Protein AF-A0A1T4VT23-F1 (afdb_monomer_lite)

Organism: NCBI:txid1121868

Secondary structure (DSSP, 8-state):
--------------EEEEEEEEEEEEETHHHH-GGGGG---TTHHHHHHHHHHHHHHHHHHTTS--EEEEEEEE-EEE-TTS--EEETTTTEEEEEEEETTTTEEEEEEE-HHHHT-TT-SS-EEEE-SSEEEEE-SSS--EEEEHHHHHHHTT------EEEEEEEES--TTS--HHHHHHHHHHHHHHHBTBSEEEEEEEEEEEEEEE-S-S-S--------PPPPPP-

Structure (mmCIF, N/CA/C/O backbone):
data_AF-A0A1T4VT23-F1
#
_entry.id   AF-A0A1T4VT23-F1
#
loop_
_atom_site.group_PDB
_atom_site.id
_atom_site.type_symbol
_atom_site.label_atom_id
_atom_site.label_alt_id
_atom_site.label_comp_id
_atom_site.label_asym_id
_atom_site.label_entity_id
_atom_site.label_seq_id
_atom_site.pdbx_PDB_ins_code
_atom_site.Cartn_x
_atom_site.Cartn_y
_atom_site.Cartn_z
_atom_site.occupancy
_atom_site.B_iso_or_equiv
_atom_site.auth_seq_id
_atom_site.auth_comp_id
_atom_site.auth_asym_id
_atom_site.auth_atom_id
_atom_site.pdbx_PDB_model_num
ATOM 1 N N . MET A 1 1 ? 41.758 -9.758 -53.092 1.00 40.94 1 MET A N 1
ATOM 2 C CA . MET A 1 1 ? 40.838 -9.945 -51.954 1.00 40.94 1 MET A CA 1
ATOM 3 C C . MET A 1 1 ? 41.676 -10.417 -50.783 1.00 40.94 1 MET A C 1
ATOM 5 O O . MET A 1 1 ? 42.098 -11.565 -50.780 1.00 40.94 1 MET A O 1
ATOM 9 N N . GLU A 1 2 ? 42.022 -9.510 -49.873 1.00 40.81 2 GLU A N 1
ATOM 10 C CA . GLU A 1 2 ? 42.709 -9.858 -48.626 1.00 40.81 2 GLU A CA 1
ATOM 11 C C . GLU A 1 2 ? 41.702 -10.505 -47.675 1.00 40.81 2 GLU A C 1
ATOM 13 O O . GLU A 1 2 ? 40.639 -9.945 -47.410 1.00 40.81 2 GLU A O 1
ATOM 18 N N . ALA A 1 3 ? 42.015 -11.709 -47.202 1.00 44.53 3 ALA A N 1
ATOM 19 C CA . ALA A 1 3 ? 41.217 -12.387 -46.195 1.00 44.53 3 ALA A CA 1
ATOM 20 C C . ALA A 1 3 ? 41.388 -11.664 -44.851 1.00 44.53 3 ALA A C 1
ATOM 22 O O . ALA A 1 3 ? 42.502 -11.566 -44.332 1.00 44.53 3 ALA A O 1
ATOM 23 N N . LEU A 1 4 ? 40.282 -11.167 -44.290 1.00 45.03 4 LEU A N 1
ATOM 24 C CA . LEU A 1 4 ? 40.239 -10.641 -42.929 1.00 45.03 4 LEU A CA 1
ATOM 25 C C . LEU A 1 4 ? 40.662 -11.754 -41.963 1.00 45.03 4 LEU A C 1
ATOM 27 O O . LEU A 1 4 ? 39.994 -12.782 -41.847 1.00 45.03 4 LEU A O 1
ATOM 31 N N . LYS A 1 5 ? 41.799 -11.560 -41.290 1.00 47.62 5 LYS A N 1
ATOM 32 C CA . LYS A 1 5 ? 42.240 -12.450 -40.214 1.00 47.62 5 LYS A CA 1
ATOM 33 C C . LYS A 1 5 ? 41.282 -12.307 -39.024 1.00 47.62 5 LYS A C 1
ATOM 35 O O . LYS A 1 5 ? 40.905 -11.179 -38.704 1.00 47.62 5 LYS A O 1
ATOM 40 N N . PRO A 1 6 ? 40.907 -13.408 -38.350 1.00 48.91 6 PRO A N 1
ATOM 41 C CA . PRO A 1 6 ? 40.095 -13.327 -37.148 1.00 48.91 6 PRO A CA 1
ATOM 42 C C . PRO A 1 6 ? 40.861 -12.544 -36.081 1.00 48.91 6 PRO A C 1
ATOM 44 O O . PRO A 1 6 ? 42.007 -12.862 -35.753 1.00 48.91 6 PRO A O 1
ATOM 47 N N . VAL A 1 7 ? 40.229 -11.494 -35.562 1.00 51.88 7 VAL A N 1
ATOM 48 C CA . VAL A 1 7 ? 40.705 -10.789 -34.375 1.00 51.88 7 VAL A CA 1
ATOM 49 C C . VAL A 1 7 ? 40.554 -11.768 -33.216 1.00 51.88 7 VAL A C 1
ATOM 51 O O . VAL A 1 7 ? 39.458 -11.957 -32.696 1.00 51.88 7 VAL A O 1
ATOM 54 N N . ASN A 1 8 ? 41.652 -12.415 -32.823 1.00 51.50 8 ASN A N 1
ATOM 55 C CA . ASN A 1 8 ? 41.748 -13.116 -31.545 1.00 51.50 8 ASN A CA 1
ATOM 56 C C . ASN A 1 8 ? 41.7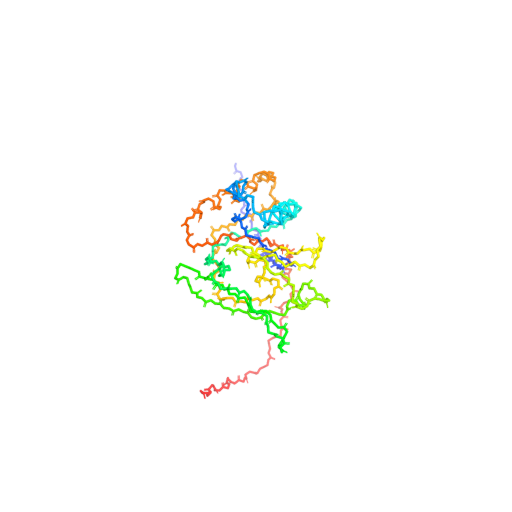92 -12.063 -30.430 1.00 51.50 8 ASN A C 1
ATOM 58 O O . ASN A 1 8 ? 42.833 -11.803 -29.832 1.00 51.50 8 ASN A O 1
ATOM 62 N N . GLY A 1 9 ? 40.662 -11.397 -30.209 1.00 52.12 9 GLY A N 1
ATOM 63 C CA . GLY A 1 9 ? 40.450 -10.554 -29.050 1.00 52.12 9 GLY A CA 1
ATOM 64 C C . GLY A 1 9 ? 40.129 -11.459 -27.874 1.00 52.12 9 GLY A C 1
ATOM 65 O O . GLY A 1 9 ? 39.074 -12.092 -27.853 1.00 52.12 9 GLY A O 1
ATOM 66 N N . HIS A 1 10 ? 41.027 -11.527 -26.895 1.00 50.56 10 HIS A N 1
ATOM 67 C CA . HIS A 1 10 ? 40.628 -11.912 -25.549 1.00 50.56 10 HIS A CA 1
ATOM 68 C C . HIS A 1 10 ? 39.540 -10.924 -25.114 1.00 50.56 10 HIS A C 1
ATOM 70 O O . HIS A 1 10 ? 39.832 -9.774 -24.801 1.00 50.56 10 HIS A O 1
ATOM 76 N N . VAL A 1 11 ? 38.273 -11.340 -25.154 1.00 58.25 11 VAL A N 1
ATOM 77 C CA . VAL A 1 11 ? 37.205 -10.600 -24.482 1.00 58.25 11 VAL A CA 1
ATOM 78 C C . VAL A 1 11 ? 37.439 -10.831 -22.997 1.00 58.25 11 VAL A C 1
ATOM 80 O O . VAL A 1 11 ? 37.109 -11.897 -22.472 1.00 58.25 11 VAL A O 1
ATOM 83 N N . GLU A 1 12 ? 38.089 -9.876 -22.333 1.00 60.19 12 GLU A N 1
ATOM 84 C CA . GLU A 1 12 ? 38.147 -9.859 -20.876 1.00 60.19 12 GLU A CA 1
ATOM 85 C C . GLU A 1 12 ? 36.712 -9.905 -20.353 1.00 60.19 12 GLU A C 1
ATOM 87 O O . GLU A 1 12 ? 35.896 -9.018 -20.623 1.00 60.19 12 GLU A O 1
ATOM 92 N N . LYS A 1 13 ? 36.382 -10.987 -19.642 1.00 68.00 13 LYS A N 1
ATOM 93 C CA . LYS A 1 13 ? 35.080 -11.140 -18.999 1.00 68.00 13 LYS A CA 1
ATOM 94 C C . LYS A 1 13 ? 34.978 -10.094 -17.899 1.00 68.00 13 LYS A C 1
ATOM 96 O O . LYS A 1 13 ? 35.478 -10.283 -16.794 1.00 68.00 13 LYS A O 1
ATOM 101 N N . THR A 1 14 ? 34.340 -8.982 -18.231 1.00 76.50 14 THR A N 1
ATOM 102 C CA . THR A 1 14 ? 33.993 -7.959 -17.257 1.00 76.50 14 THR A CA 1
ATOM 103 C C . THR A 1 14 ? 32.809 -8.460 -16.442 1.00 76.50 14 THR A C 1
ATOM 105 O O . THR A 1 14 ? 31.757 -8.761 -17.006 1.00 76.50 14 THR A O 1
ATOM 108 N N . HIS A 1 15 ? 32.991 -8.565 -15.129 1.00 83.81 15 HIS A N 1
ATOM 109 C CA . HIS A 1 15 ? 31.915 -8.900 -14.208 1.00 83.81 15 HIS A CA 1
ATOM 110 C C . HIS A 1 15 ? 31.309 -7.592 -13.708 1.00 83.81 15 HIS A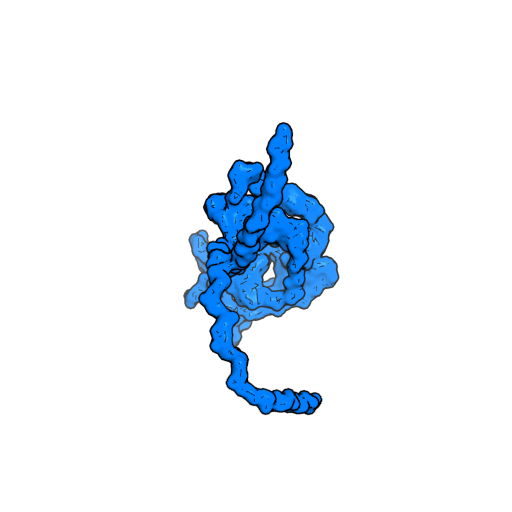 C 1
ATOM 112 O O . HIS A 1 15 ? 32.022 -6.699 -13.254 1.00 83.81 15 HIS A O 1
ATOM 118 N N . TRP A 1 16 ? 29.998 -7.461 -13.851 1.00 86.62 16 TRP A N 1
ATOM 119 C CA . TRP A 1 16 ? 29.248 -6.317 -13.353 1.00 86.62 16 TRP A CA 1
ATOM 120 C C . TRP A 1 16 ? 28.460 -6.762 -12.132 1.00 86.62 16 TRP A C 1
ATOM 122 O O . TRP A 1 16 ? 27.827 -7.819 -12.155 1.00 86.62 16 TRP A O 1
ATOM 132 N N . HIS A 1 17 ? 28.515 -5.958 -11.081 1.00 89.94 17 HIS A N 1
ATOM 133 C CA . HIS A 1 17 ? 27.741 -6.152 -9.870 1.00 89.94 17 HIS A CA 1
ATOM 134 C C . HIS A 1 17 ? 26.689 -5.053 -9.766 1.00 89.94 17 HIS A C 1
ATOM 136 O O . HIS A 1 17 ? 26.959 -3.905 -10.118 1.00 89.94 17 HIS A O 1
ATOM 142 N N . ALA A 1 18 ? 25.487 -5.416 -9.330 1.00 90.06 18 ALA A N 1
ATOM 143 C CA . ALA A 1 18 ? 24.382 -4.491 -9.147 1.00 90.06 18 ALA A CA 1
ATOM 144 C C . ALA A 1 18 ? 23.831 -4.663 -7.733 1.00 90.06 18 ALA A C 1
ATOM 146 O O . ALA A 1 18 ? 23.280 -5.716 -7.408 1.00 90.06 18 ALA A O 1
ATOM 147 N N . ASP A 1 19 ? 23.977 -3.621 -6.925 1.00 92.88 19 ASP A N 1
ATOM 148 C CA . ASP A 1 19 ? 23.490 -3.560 -5.554 1.00 92.88 19 ASP A CA 1
ATOM 149 C C . ASP A 1 19 ? 22.161 -2.810 -5.511 1.00 92.88 19 ASP A C 1
ATOM 151 O O . ASP A 1 19 ? 22.048 -1.710 -6.052 1.00 92.88 19 ASP A O 1
ATOM 155 N N . LEU A 1 20 ? 21.147 -3.396 -4.869 1.00 93.12 20 LEU A N 1
ATOM 156 C CA . LEU A 1 20 ? 19.880 -2.714 -4.606 1.00 93.12 20 LEU A CA 1
ATOM 157 C C . LEU A 1 20 ? 20.102 -1.688 -3.490 1.00 93.12 20 LEU A C 1
ATOM 159 O O . LEU A 1 20 ? 20.282 -2.066 -2.333 1.00 93.12 20 LEU A O 1
ATOM 163 N N . ILE A 1 21 ? 20.074 -0.403 -3.835 1.00 93.69 21 ILE A N 1
ATOM 164 C CA . ILE A 1 21 ? 20.319 0.696 -2.887 1.00 93.69 21 ILE A CA 1
ATOM 165 C C . ILE A 1 21 ? 19.031 1.365 -2.405 1.00 93.69 21 ILE A C 1
ATOM 167 O O . ILE A 1 21 ? 19.021 1.998 -1.352 1.00 93.69 21 ILE A O 1
ATOM 171 N N . GLY A 1 22 ? 17.932 1.180 -3.135 1.00 90.19 22 GLY A N 1
ATOM 172 C CA . GLY A 1 22 ? 16.630 1.722 -2.777 1.00 90.19 22 GLY A CA 1
ATOM 173 C C . GLY A 1 22 ? 15.504 0.903 -3.385 1.00 90.19 22 GLY A C 1
ATOM 174 O O . GLY A 1 22 ? 15.598 0.427 -4.514 1.00 90.19 22 GLY A O 1
ATOM 175 N N . SER A 1 23 ? 14.417 0.734 -2.640 1.00 90.00 23 SER A N 1
ATOM 176 C CA . SER A 1 23 ? 13.193 0.129 -3.154 1.00 90.00 23 SER A CA 1
ATOM 177 C C . SER A 1 23 ? 11.995 0.824 -2.537 1.00 90.00 23 SER A C 1
ATOM 179 O O . SER A 1 23 ? 11.966 1.096 -1.338 1.00 90.00 23 SER A O 1
ATOM 181 N N . GLY A 1 24 ? 11.002 1.117 -3.365 1.00 88.44 24 GLY A N 1
ATOM 182 C CA . GLY A 1 24 ? 9.689 1.528 -2.898 1.00 88.44 24 GLY A CA 1
ATOM 183 C C . GLY A 1 24 ? 8.603 0.780 -3.644 1.00 88.44 24 GLY A C 1
ATOM 184 O O . GLY A 1 24 ? 8.855 0.134 -4.660 1.00 88.44 24 GLY A O 1
ATOM 185 N N . MET A 1 25 ? 7.389 0.868 -3.129 1.00 90.62 25 MET A N 1
ATOM 186 C CA . MET A 1 25 ? 6.260 0.086 -3.601 1.00 90.62 25 MET A CA 1
ATOM 187 C C . MET A 1 25 ? 5.049 0.997 -3.733 1.00 90.62 25 MET A C 1
ATOM 189 O O . MET A 1 25 ? 4.807 1.813 -2.850 1.00 90.62 25 MET A O 1
ATOM 193 N N . PHE A 1 26 ? 4.257 0.824 -4.787 1.00 88.88 26 PHE A N 1
ATOM 194 C CA . PHE A 1 26 ? 2.928 1.421 -4.841 1.00 88.88 26 PHE A CA 1
ATOM 195 C C . PHE A 1 26 ? 1.890 0.449 -5.385 1.00 88.88 26 PHE A C 1
ATOM 197 O O . PHE A 1 26 ? 2.190 -0.484 -6.137 1.00 88.88 26 PHE A O 1
ATOM 204 N N . TRP A 1 27 ? 0.640 0.684 -4.998 1.00 91.38 27 TRP A N 1
ATOM 205 C CA . TRP A 1 27 ? -0.489 -0.110 -5.452 1.00 91.38 27 TRP A CA 1
ATOM 206 C C . TRP A 1 27 ? -1.060 0.456 -6.754 1.00 91.38 27 TRP A C 1
ATOM 208 O O . TRP A 1 27 ? -1.722 1.495 -6.768 1.00 91.38 27 TRP A O 1
ATOM 218 N N . CYS A 1 28 ? -0.801 -0.246 -7.857 1.00 86.50 28 CYS A N 1
ATOM 219 C CA . CYS A 1 28 ? -1.101 0.210 -9.211 1.00 86.50 28 CYS A CA 1
ATOM 220 C C . CYS A 1 28 ? -2.606 0.391 -9.459 1.00 86.50 28 CYS A C 1
ATOM 222 O O . CYS A 1 28 ? -3.010 1.343 -10.128 1.00 86.50 28 CYS A O 1
ATOM 224 N N . ASP A 1 29 ? -3.454 -0.426 -8.821 1.00 82.69 29 ASP A N 1
ATOM 225 C CA . ASP A 1 29 ? -4.917 -0.305 -8.908 1.00 82.69 29 ASP A CA 1
ATOM 226 C C . ASP A 1 29 ? -5.435 1.074 -8.464 1.00 82.69 29 ASP A C 1
ATOM 228 O O . ASP A 1 29 ? -6.532 1.488 -8.847 1.00 82.69 29 ASP A O 1
ATOM 232 N N . LEU A 1 30 ? -4.661 1.810 -7.657 1.00 84.31 30 LEU A N 1
ATOM 233 C CA . LEU A 1 30 ? -5.014 3.159 -7.221 1.00 84.31 30 LEU A CA 1
ATOM 234 C C . LEU A 1 30 ? -4.792 4.218 -8.308 1.00 84.31 30 LEU A C 1
ATOM 236 O O . LEU A 1 30 ? -5.275 5.341 -8.160 1.00 84.31 30 LEU A O 1
ATOM 240 N N . LEU A 1 31 ? -4.114 3.905 -9.412 1.00 74.06 31 LEU A N 1
ATOM 241 C CA . LEU A 1 31 ? -3.926 4.840 -10.524 1.00 74.06 31 LEU A CA 1
ATOM 242 C C . LEU A 1 31 ? -5.127 4.864 -11.482 1.00 74.06 31 LEU A C 1
ATOM 244 O O . LEU A 1 31 ? -5.455 5.931 -11.998 1.00 74.06 31 LEU A O 1
ATOM 248 N N . VAL A 1 32 ? -5.826 3.735 -11.639 1.00 64.19 32 VAL A N 1
ATOM 249 C CA . VAL A 1 32 ? -6.815 3.496 -12.717 1.00 64.19 32 VAL A CA 1
ATOM 250 C C . VAL A 1 32 ? -8.267 3.756 -12.307 1.00 64.19 32 VAL A C 1
ATOM 252 O O . VAL A 1 32 ? -9.161 3.824 -13.143 1.00 64.19 32 VAL A O 1
ATOM 255 N N . ASP A 1 33 ? -8.552 3.910 -11.014 1.00 58.03 33 ASP A N 1
ATOM 256 C CA . ASP A 1 33 ? -9.945 3.915 -10.557 1.00 58.03 33 ASP A CA 1
ATOM 257 C C . ASP A 1 33 ? -10.676 5.245 -10.867 1.00 58.03 33 ASP A C 1
ATOM 259 O O . ASP A 1 33 ? -10.616 6.185 -10.066 1.00 58.03 33 ASP A O 1
ATOM 263 N N . GLU A 1 34 ? -11.358 5.317 -12.020 1.00 47.59 34 GLU A N 1
ATOM 264 C CA . GLU A 1 34 ? -12.285 6.396 -12.430 1.00 47.59 34 GLU A CA 1
ATOM 265 C C . GLU A 1 34 ? -13.599 6.397 -11.620 1.00 47.59 34 GLU A C 1
ATOM 267 O O . GLU A 1 34 ? -14.262 7.432 -11.483 1.00 47.59 34 GLU A O 1
ATOM 272 N N . ARG A 1 35 ? -13.965 5.245 -11.034 1.00 44.84 35 ARG A N 1
ATOM 273 C CA . ARG A 1 35 ? -15.264 5.009 -10.369 1.00 44.84 35 ARG A CA 1
ATOM 274 C C . ARG A 1 35 ? -15.478 5.841 -9.103 1.00 44.84 35 ARG A C 1
ATOM 276 O O . ARG A 1 35 ? -16.613 6.038 -8.688 1.00 44.84 35 ARG A O 1
ATOM 283 N N . PHE A 1 36 ? -14.409 6.372 -8.513 1.00 48.00 36 PHE A N 1
ATOM 284 C CA . PHE A 1 36 ? -14.478 7.162 -7.280 1.00 48.00 36 PHE A CA 1
ATOM 285 C C . PHE A 1 36 ? -14.894 8.621 -7.484 1.00 48.00 36 PHE A C 1
ATOM 287 O O . PHE A 1 36 ? -15.275 9.272 -6.514 1.00 48.00 36 PHE A O 1
ATOM 294 N N . SER A 1 37 ? -14.885 9.136 -8.720 1.00 46.91 37 SER A N 1
ATOM 295 C CA . SER A 1 37 ? -15.399 10.487 -9.002 1.00 46.91 37 SER A CA 1
ATOM 296 C C . SER A 1 37 ? -16.893 10.642 -8.666 1.00 46.91 37 SER A C 1
ATOM 298 O O . SER A 1 37 ? -17.362 11.760 -8.464 1.00 46.91 37 SER A O 1
ATOM 300 N N . ALA A 1 38 ? -17.627 9.528 -8.550 1.00 42.69 38 ALA A N 1
ATOM 301 C CA . ALA A 1 38 ? -19.064 9.501 -8.298 1.00 42.69 38 ALA A CA 1
ATOM 302 C C . ALA A 1 38 ? -19.466 9.261 -6.824 1.00 42.69 38 ALA A C 1
ATOM 304 O O . ALA A 1 38 ? -20.630 9.466 -6.483 1.00 42.69 38 ALA A O 1
ATOM 305 N N . GLU A 1 39 ? -18.547 8.862 -5.935 1.00 47.09 39 GLU A N 1
ATOM 306 C CA . GLU A 1 39 ? -18.866 8.471 -4.548 1.00 47.09 39 GLU A CA 1
ATOM 307 C C . GLU A 1 39 ? -18.265 9.453 -3.524 1.00 47.09 39 GLU A C 1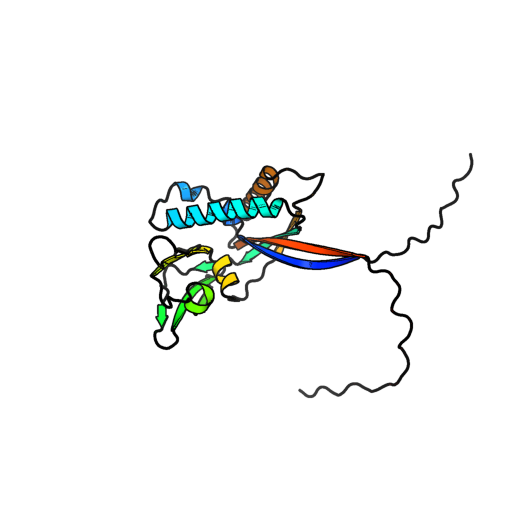
ATOM 309 O O . GLU A 1 39 ? -17.263 9.199 -2.856 1.00 47.09 39 GLU A O 1
ATOM 314 N N . LEU A 1 40 ? -18.904 10.618 -3.397 1.00 45.53 40 LEU A N 1
ATOM 315 C CA . LEU A 1 40 ? -18.563 11.652 -2.414 1.00 45.53 40 LEU A CA 1
ATOM 316 C C . LEU A 1 40 ? -19.124 11.299 -1.020 1.00 45.53 40 LEU A C 1
ATOM 318 O O . LEU A 1 40 ? -20.236 11.684 -0.659 1.00 45.53 40 LEU A O 1
ATOM 322 N N . GLY A 1 41 ? -18.345 10.554 -0.230 1.00 59.53 41 GLY A N 1
ATOM 323 C CA . GLY A 1 41 ? -18.517 10.380 1.223 1.00 59.53 41 GLY A CA 1
ATOM 324 C C . GLY A 1 41 ? -17.431 11.105 2.038 1.00 59.53 41 GLY A C 1
ATOM 325 O O . GLY A 1 41 ? -16.522 11.692 1.480 1.00 59.53 41 GLY A O 1
ATOM 326 N N . ILE A 1 42 ? -17.454 11.039 3.376 1.00 58.69 42 ILE A N 1
ATOM 327 C CA . ILE A 1 42 ? -16.478 11.753 4.245 1.00 58.69 42 ILE A CA 1
ATOM 328 C C . ILE A 1 42 ? -15.013 11.318 4.004 1.00 58.69 42 ILE A C 1
ATOM 330 O O . ILE A 1 42 ? -14.100 12.125 4.146 1.00 58.69 42 ILE A O 1
ATOM 334 N N . LEU A 1 43 ? -14.775 10.058 3.621 1.00 62.41 43 LEU A N 1
ATOM 335 C CA . LEU A 1 43 ? -13.440 9.564 3.246 1.00 62.41 43 LEU A CA 1
ATOM 336 C C . LEU A 1 43 ? -12.956 10.106 1.890 1.00 62.41 43 LEU A C 1
ATOM 338 O O . LEU A 1 43 ? -11.764 10.017 1.606 1.00 62.41 43 LEU A O 1
ATOM 342 N N . SER A 1 44 ? -13.847 10.655 1.054 1.00 72.00 44 SER A N 1
ATOM 343 C CA . SER A 1 44 ? -13.529 10.956 -0.344 1.00 72.00 44 SER A CA 1
ATOM 344 C C . SER A 1 44 ? -12.404 11.971 -0.463 1.00 72.00 44 SER A C 1
ATOM 346 O O . SER A 1 44 ? -11.506 11.758 -1.267 1.00 72.00 44 SER A O 1
ATOM 348 N N . GLN A 1 45 ? -12.404 13.034 0.351 1.00 80.06 45 GLN A N 1
ATOM 349 C CA . GLN A 1 45 ? -11.379 14.070 0.227 1.00 80.06 45 GLN A CA 1
ATOM 350 C C . GLN A 1 45 ? -10.000 13.539 0.619 1.00 80.06 45 GLN A C 1
ATOM 352 O O . GLN A 1 45 ? -9.047 13.717 -0.127 1.00 80.06 45 GLN A O 1
ATOM 357 N N . TYR A 1 46 ? -9.903 12.796 1.724 1.00 82.19 46 TYR A N 1
ATOM 358 C CA . TYR A 1 46 ? -8.628 12.222 2.146 1.00 82.19 46 TYR A CA 1
ATOM 359 C C . TYR A 1 46 ? -8.063 11.216 1.134 1.00 82.19 46 TYR A C 1
ATOM 361 O O . TYR A 1 46 ? -6.855 11.169 0.914 1.00 82.19 46 TYR A O 1
ATOM 369 N N . ILE A 1 47 ? -8.932 10.419 0.506 1.00 83.00 47 ILE A N 1
ATOM 370 C CA . ILE A 1 47 ? -8.538 9.486 -0.555 1.00 83.00 47 ILE A CA 1
ATOM 371 C C . ILE A 1 47 ? -8.106 10.250 -1.815 1.00 83.00 47 ILE A C 1
ATOM 373 O O . ILE A 1 47 ? -7.125 9.866 -2.453 1.00 83.00 47 ILE A O 1
ATOM 377 N N . VAL A 1 48 ? -8.814 11.324 -2.180 1.00 81.06 48 VAL A N 1
ATOM 378 C CA . VAL A 1 48 ? -8.453 12.195 -3.311 1.00 81.06 48 VAL A CA 1
ATOM 379 C C . VAL A 1 48 ? -7.069 12.801 -3.093 1.00 81.06 48 VAL A C 1
ATOM 381 O O . VAL A 1 48 ? -6.220 12.685 -3.976 1.00 81.06 48 VAL A O 1
ATOM 384 N N . ASP A 1 49 ? -6.821 13.361 -1.911 1.00 83.56 49 ASP A N 1
ATOM 385 C CA . ASP A 1 49 ? -5.543 13.980 -1.557 1.00 83.56 49 ASP A CA 1
ATOM 386 C C . ASP A 1 49 ? -4.409 12.945 -1.569 1.00 83.56 49 ASP A C 1
ATOM 388 O O . ASP A 1 49 ? -3.362 13.175 -2.172 1.00 83.56 49 ASP A O 1
ATOM 392 N N . TYR A 1 50 ? -4.637 11.761 -0.987 1.00 87.38 50 TYR A N 1
ATOM 393 C CA . TYR A 1 50 ? -3.674 10.659 -1.019 1.00 87.38 50 TYR A CA 1
ATOM 394 C C . TYR A 1 50 ? -3.308 10.263 -2.460 1.00 87.38 50 TYR A C 1
ATOM 396 O O . TYR A 1 50 ? -2.132 10.126 -2.787 1.00 87.38 50 TYR A O 1
ATOM 404 N N . ARG A 1 51 ? -4.292 10.124 -3.359 1.00 81.31 51 ARG A N 1
ATOM 405 C CA . ARG A 1 51 ? -4.030 9.754 -4.762 1.00 81.31 51 ARG A CA 1
ATOM 406 C C . ARG A 1 51 ? -3.321 10.866 -5.533 1.00 81.31 51 ARG A C 1
ATOM 408 O O . ARG A 1 51 ? -2.483 10.562 -6.378 1.00 81.31 51 ARG A O 1
ATOM 415 N N . ALA A 1 52 ? -3.651 12.129 -5.269 1.00 82.25 52 ALA A N 1
ATOM 416 C CA . ALA A 1 52 ? -2.946 13.264 -5.859 1.00 82.25 52 ALA A CA 1
ATOM 417 C C . ALA A 1 52 ? -1.471 13.269 -5.431 1.00 82.25 52 ALA A C 1
ATOM 419 O O . ALA A 1 52 ? -0.589 13.383 -6.281 1.00 82.25 52 ALA A O 1
ATOM 420 N N . ASN A 1 53 ? -1.206 13.043 -4.142 1.00 85.75 53 ASN A N 1
ATOM 421 C CA . ASN A 1 53 ? 0.151 12.924 -3.615 1.00 85.75 53 ASN A CA 1
ATOM 422 C C . ASN A 1 53 ? 0.897 11.738 -4.231 1.00 85.75 53 ASN A C 1
ATOM 424 O O . ASN A 1 53 ? 2.016 11.922 -4.694 1.00 85.75 53 ASN A O 1
ATOM 428 N N . LEU A 1 54 ? 0.255 10.570 -4.341 1.00 85.62 54 LEU A N 1
ATOM 429 C CA . LEU A 1 54 ? 0.842 9.399 -4.994 1.00 85.62 54 LEU A CA 1
ATOM 430 C C . LEU A 1 54 ? 1.221 9.693 -6.453 1.00 85.62 54 LEU A C 1
ATOM 432 O O . LEU A 1 54 ? 2.321 9.367 -6.881 1.00 85.62 54 LEU A O 1
ATOM 436 N N . LYS A 1 55 ? 0.339 10.339 -7.229 1.00 80.81 55 LYS A N 1
ATOM 437 C CA . LYS A 1 55 ? 0.639 10.723 -8.620 1.00 80.81 55 LYS A CA 1
ATOM 438 C C . LYS A 1 55 ? 1.814 11.701 -8.709 1.00 80.81 55 LYS A C 1
ATOM 440 O O . LYS A 1 55 ? 2.649 11.558 -9.601 1.00 80.81 55 LYS A O 1
ATOM 445 N N . ASN A 1 56 ? 1.888 12.667 -7.797 1.00 82.56 56 ASN A N 1
ATOM 446 C CA . ASN A 1 56 ? 2.988 13.629 -7.751 1.00 82.56 56 ASN A CA 1
ATOM 447 C C . ASN A 1 56 ? 4.313 12.950 -7.374 1.00 82.56 56 ASN A C 1
ATOM 449 O O . ASN A 1 56 ? 5.315 13.165 -8.047 1.00 82.56 56 ASN A O 1
ATOM 453 N N . GLU A 1 57 ? 4.314 12.086 -6.357 1.00 83.56 57 GLU A N 1
ATOM 454 C CA . GLU A 1 57 ? 5.492 11.308 -5.959 1.00 83.56 57 GLU A CA 1
ATOM 455 C C . GLU A 1 57 ? 5.983 10.421 -7.106 1.00 83.56 57 GLU A C 1
ATOM 457 O O . GLU A 1 57 ? 7.160 10.454 -7.455 1.00 83.56 57 GLU A O 1
ATOM 462 N N . MET A 1 58 ? 5.070 9.694 -7.754 1.00 79.25 58 MET A N 1
ATOM 463 C CA . MET A 1 58 ? 5.375 8.902 -8.944 1.00 79.25 58 MET A CA 1
ATOM 464 C C . MET A 1 58 ? 5.989 9.754 -10.052 1.00 79.25 58 MET A C 1
ATOM 466 O O . MET A 1 58 ? 6.922 9.311 -10.711 1.00 79.25 58 MET A O 1
ATOM 470 N N . THR A 1 59 ? 5.492 10.978 -10.246 1.00 75.69 59 THR A N 1
ATOM 471 C CA . THR A 1 59 ? 6.024 11.889 -11.264 1.00 75.69 59 THR A CA 1
ATOM 472 C C . THR A 1 59 ? 7.485 12.220 -11.010 1.00 75.69 59 THR A C 1
ATOM 474 O O . THR A 1 59 ? 8.289 12.105 -11.925 1.00 75.69 59 THR A O 1
ATOM 477 N N . HIS A 1 60 ? 7.838 12.541 -9.767 1.00 79.56 60 HIS A N 1
ATOM 478 C CA . HIS A 1 60 ? 9.225 12.810 -9.400 1.00 79.56 60 HIS A CA 1
ATOM 479 C C . HIS A 1 60 ? 10.108 11.566 -9.500 1.00 79.56 60 HIS A C 1
ATOM 481 O O . HIS A 1 60 ? 11.202 11.628 -10.041 1.00 79.56 60 HIS A O 1
ATOM 487 N N . ARG A 1 61 ? 9.623 10.410 -9.039 1.00 79.38 61 ARG A N 1
ATOM 488 C CA . ARG A 1 61 ? 10.416 9.173 -9.051 1.00 79.38 61 ARG A CA 1
ATOM 489 C C . ARG A 1 61 ? 10.677 8.628 -10.449 1.00 79.38 61 ARG A C 1
ATOM 491 O O . ARG A 1 61 ? 11.697 7.992 -10.677 1.00 79.38 61 ARG A O 1
ATOM 498 N N . LEU A 1 62 ? 9.768 8.849 -11.392 1.00 77.19 62 LEU A N 1
ATOM 499 C CA . LEU A 1 62 ? 9.970 8.442 -12.781 1.00 77.19 62 LEU A CA 1
ATOM 500 C C . LEU A 1 62 ? 11.047 9.280 -13.500 1.00 77.19 62 LEU A C 1
ATOM 502 O O . LEU A 1 62 ? 11.478 8.881 -14.578 1.00 77.19 62 LEU A O 1
ATOM 506 N N . GLU A 1 63 ? 11.518 10.388 -12.916 1.00 76.31 63 GLU A N 1
ATOM 507 C CA . GLU A 1 63 ? 12.692 11.121 -13.415 1.00 76.31 63 GLU A CA 1
ATOM 508 C C . GLU A 1 63 ? 14.016 10.399 -13.078 1.00 76.31 63 GLU A C 1
ATOM 510 O O . GLU A 1 63 ? 15.015 10.587 -13.777 1.00 76.31 63 GLU A O 1
ATOM 515 N N . ASP A 1 64 ? 14.021 9.532 -12.059 1.00 78.56 64 ASP A N 1
ATOM 516 C CA . ASP A 1 64 ? 15.189 8.755 -11.630 1.00 78.56 64 ASP A CA 1
ATOM 517 C C . ASP A 1 64 ? 15.404 7.501 -12.496 1.00 78.56 64 ASP A C 1
ATOM 519 O O . ASP A 1 64 ? 14.473 6.999 -13.121 1.00 78.56 64 ASP A O 1
ATOM 523 N N . ASN A 1 65 ? 16.616 6.926 -12.498 1.00 80.25 65 ASN A N 1
ATOM 524 C CA . ASN A 1 65 ? 16.924 5.667 -13.198 1.00 80.25 65 ASN A CA 1
ATOM 525 C C . ASN A 1 65 ? 16.471 4.446 -12.381 1.00 80.25 65 ASN A C 1
ATOM 527 O O . ASN A 1 65 ? 17.248 3.873 -11.618 1.00 80.25 65 ASN A O 1
ATOM 531 N N . LEU A 1 66 ? 15.218 4.027 -12.559 1.00 86.94 66 LEU A N 1
ATOM 532 C CA . LEU A 1 66 ? 14.591 2.956 -11.784 1.00 86.94 66 LEU A CA 1
ATOM 533 C C . LEU A 1 66 ? 14.276 1.733 -12.646 1.00 86.94 66 LEU A C 1
ATOM 535 O O . LEU A 1 66 ? 13.899 1.848 -13.814 1.00 86.94 66 LEU A O 1
ATOM 539 N N . LEU A 1 67 ? 14.371 0.555 -12.027 1.00 89.19 67 LEU A N 1
ATOM 540 C CA . LEU A 1 67 ? 13.823 -0.703 -12.527 1.00 89.19 67 LEU A CA 1
ATOM 541 C C . LEU A 1 67 ? 12.460 -0.962 -11.873 1.00 89.19 67 LEU A C 1
ATOM 543 O O . LEU A 1 67 ? 12.353 -1.099 -10.651 1.00 89.19 67 LEU A O 1
ATOM 547 N N . PHE A 1 68 ? 11.427 -1.093 -12.697 1.00 89.06 68 PHE A N 1
ATOM 548 C CA . PHE A 1 68 ? 10.081 -1.467 -12.279 1.00 89.06 68 PHE A CA 1
ATOM 549 C C . PHE A 1 68 ? 9.896 -2.969 -12.337 1.00 89.06 68 PHE A C 1
ATOM 551 O O . PHE A 1 68 ? 10.193 -3.589 -13.357 1.00 89.06 68 PHE A O 1
ATOM 558 N N . LEU A 1 69 ? 9.328 -3.531 -11.277 1.00 91.25 69 LEU A N 1
ATOM 559 C CA . LEU A 1 69 ? 8.812 -4.893 -11.256 1.00 91.25 69 LEU A CA 1
ATOM 560 C C . LEU A 1 69 ? 7.314 -4.832 -10.987 1.00 91.25 69 LEU A C 1
ATOM 562 O O . LEU A 1 69 ? 6.885 -4.374 -9.928 1.00 91.25 69 LEU A O 1
ATOM 566 N N . PHE A 1 70 ? 6.531 -5.290 -11.955 1.00 89.94 70 PHE A N 1
ATOM 567 C CA . PHE A 1 70 ? 5.099 -5.489 -11.799 1.00 89.94 70 PHE A CA 1
ATOM 568 C C . PHE A 1 70 ? 4.884 -6.821 -11.109 1.00 89.94 70 PHE A C 1
ATOM 570 O O . PHE A 1 70 ? 5.292 -7.863 -11.619 1.00 89.94 70 PHE A O 1
ATOM 577 N N . CYS A 1 71 ? 4.233 -6.775 -9.960 1.00 92.19 71 CYS A N 1
ATOM 578 C CA . CYS A 1 71 ? 4.034 -7.909 -9.089 1.00 92.19 71 CYS A CA 1
ATOM 579 C C . CYS A 1 71 ? 2.546 -8.145 -8.867 1.00 92.19 71 CYS A C 1
ATOM 581 O O . CYS A 1 71 ? 1.833 -7.298 -8.327 1.00 92.19 71 CYS A O 1
ATOM 583 N N . HIS A 1 72 ? 2.092 -9.326 -9.252 1.00 91.00 72 HIS A N 1
ATOM 584 C CA . HIS A 1 72 ? 0.773 -9.831 -8.926 1.00 91.00 72 HIS A CA 1
ATOM 585 C C . HIS A 1 72 ? 0.817 -10.499 -7.551 1.00 91.00 72 HIS A C 1
ATOM 587 O O . HIS A 1 72 ? 1.711 -11.299 -7.280 1.00 91.00 72 HIS A O 1
ATOM 593 N N . ARG A 1 73 ? -0.131 -10.178 -6.668 1.00 90.88 73 ARG A N 1
ATOM 594 C CA . ARG A 1 73 ? -0.213 -10.786 -5.331 1.00 90.88 73 ARG A CA 1
ATOM 595 C C . ARG A 1 73 ? -1.649 -11.023 -4.894 1.00 90.88 73 ARG A C 1
ATOM 597 O O . ARG A 1 73 ? -2.566 -10.361 -5.380 1.00 90.88 73 ARG A O 1
ATOM 604 N N . GLU A 1 74 ? -1.841 -11.914 -3.920 1.00 91.31 74 GLU A N 1
ATOM 605 C CA . GLU A 1 74 ? -3.157 -12.129 -3.308 1.00 91.31 74 GLU A CA 1
ATOM 606 C C . GLU A 1 74 ? -3.792 -10.807 -2.855 1.00 91.31 74 GLU A C 1
ATOM 608 O O . GLU A 1 74 ? -3.158 -9.982 -2.193 1.00 91.31 74 GLU A O 1
ATOM 613 N N . LYS A 1 75 ? -5.078 -10.634 -3.177 1.00 92.00 75 LYS A N 1
ATOM 614 C CA . LYS A 1 75 ? -5.836 -9.434 -2.821 1.00 92.00 75 LYS A CA 1
ATOM 615 C C . LYS A 1 75 ? -5.911 -9.256 -1.308 1.00 92.00 75 LYS A C 1
ATOM 617 O O . LYS A 1 75 ? -6.310 -10.184 -0.605 1.00 92.00 75 LYS A O 1
ATOM 622 N N . VAL A 1 76 ? -5.635 -8.054 -0.803 1.00 94.00 76 VAL A N 1
ATOM 623 C CA . VAL A 1 76 ? -5.762 -7.752 0.635 1.00 94.00 76 VAL A CA 1
ATOM 624 C C . VAL A 1 76 ? -6.633 -6.542 0.876 1.00 94.00 76 VAL A C 1
ATOM 626 O O . VAL A 1 76 ? -6.456 -5.500 0.261 1.00 94.00 76 VAL A O 1
ATOM 629 N N . ARG A 1 77 ? -7.594 -6.659 1.788 1.00 94.69 77 ARG A N 1
ATOM 630 C CA . ARG A 1 77 ? -8.498 -5.565 2.156 1.00 94.69 77 ARG A CA 1
ATOM 631 C C . ARG A 1 77 ? -8.637 -5.470 3.666 1.00 94.69 77 ARG A C 1
ATOM 633 O O . ARG A 1 77 ? -8.544 -6.487 4.354 1.00 94.69 77 ARG A O 1
ATOM 640 N N . PHE A 1 78 ? -8.922 -4.281 4.188 1.00 96.44 78 PHE A N 1
ATOM 641 C CA . PHE A 1 78 ? -9.427 -4.171 5.556 1.00 96.44 78 PHE A CA 1
ATOM 642 C C . PHE A 1 78 ? -10.803 -4.849 5.654 1.00 96.44 78 PHE A C 1
ATOM 644 O O . PHE A 1 78 ? -11.630 -4.776 4.739 1.00 96.44 78 PHE A O 1
ATOM 651 N N . ASP A 1 79 ? -11.062 -5.523 6.773 1.00 95.75 79 ASP A N 1
ATOM 652 C CA . ASP A 1 79 ? -12.355 -6.150 7.041 1.00 95.75 79 ASP A CA 1
ATOM 653 C C . ASP A 1 79 ? -13.377 -5.093 7.490 1.00 95.75 79 ASP A C 1
ATOM 655 O O . ASP A 1 79 ? -13.490 -4.777 8.674 1.00 95.75 79 ASP A O 1
ATOM 659 N N . ILE A 1 80 ? -14.160 -4.569 6.542 1.00 92.69 80 ILE A N 1
ATOM 660 C CA . ILE A 1 80 ? -15.197 -3.550 6.800 1.00 92.69 80 ILE A CA 1
ATOM 661 C C . ILE A 1 80 ? -16.314 -4.026 7.740 1.00 92.69 80 ILE A C 1
ATOM 663 O O . ILE A 1 80 ? -17.049 -3.211 8.297 1.00 92.69 80 ILE A O 1
ATOM 667 N N . TYR A 1 81 ? -16.450 -5.340 7.939 1.00 92.81 81 TYR A N 1
ATOM 668 C CA . TYR A 1 81 ? -17.449 -5.913 8.839 1.00 92.81 81 TYR A CA 1
ATOM 669 C C . TYR A 1 81 ? -16.938 -6.033 10.275 1.00 92.81 81 TYR A C 1
ATOM 671 O O . TYR A 1 81 ? -17.721 -6.326 11.183 1.00 92.81 81 TYR A O 1
ATOM 679 N N . LYS A 1 82 ? -15.640 -5.801 10.511 1.00 94.44 82 LYS A N 1
ATOM 680 C CA . LYS A 1 82 ? -15.023 -5.928 11.827 1.00 94.44 82 LYS A CA 1
ATOM 681 C C . LYS A 1 82 ? -14.193 -4.699 12.180 1.00 94.44 82 LYS A C 1
ATOM 683 O O . LYS A 1 82 ? -13.045 -4.549 11.773 1.00 94.44 82 LYS A O 1
ATOM 688 N N . ARG A 1 83 ? -14.780 -3.855 13.031 1.00 92.94 83 ARG A N 1
ATOM 689 C CA . ARG A 1 83 ? -14.171 -2.596 13.474 1.00 92.94 83 ARG A CA 1
ATOM 690 C C . ARG A 1 83 ? -12.830 -2.808 14.177 1.00 92.94 83 ARG A C 1
ATOM 692 O O . ARG A 1 83 ? -12.738 -3.710 15.015 1.00 92.94 83 ARG A O 1
ATOM 699 N N . PRO A 1 84 ? -11.834 -1.943 13.910 1.00 96.00 84 PRO A N 1
ATOM 700 C CA . PRO A 1 84 ? -10.633 -1.885 14.719 1.00 96.00 84 PRO A CA 1
ATOM 701 C C . PRO A 1 84 ? -10.970 -1.654 16.191 1.00 96.00 84 PRO A C 1
ATOM 703 O O . PRO A 1 84 ? -11.871 -0.879 16.521 1.00 96.00 84 PRO A O 1
ATOM 706 N N . SER A 1 85 ? -10.251 -2.333 17.081 1.00 95.88 85 SER A N 1
ATOM 707 C CA . SER A 1 85 ? -10.495 -2.256 18.524 1.00 95.88 85 SER A CA 1
ATOM 708 C C . SER A 1 85 ? -9.233 -1.845 19.266 1.00 95.88 85 SER A C 1
ATOM 710 O O . SER A 1 85 ? -8.209 -2.526 19.159 1.00 95.88 85 SER A O 1
ATOM 712 N N . TYR A 1 86 ? -9.317 -0.772 20.047 1.00 97.25 86 TYR A N 1
ATOM 713 C CA . TYR A 1 86 ? -8.227 -0.317 20.903 1.00 97.25 86 TYR A CA 1
ATOM 714 C C . TYR A 1 86 ? -8.232 -1.048 22.248 1.00 97.25 86 TYR A C 1
ATOM 716 O O . TYR A 1 86 ? -9.273 -1.202 22.888 1.00 97.25 86 TYR A O 1
ATOM 724 N N . ASN A 1 87 ? -7.056 -1.484 22.691 1.00 96.38 87 ASN A N 1
ATOM 725 C CA . ASN A 1 87 ? -6.856 -2.091 23.999 1.00 96.38 87 ASN A CA 1
ATOM 726 C C . ASN A 1 87 ? -6.095 -1.117 24.911 1.00 96.38 87 ASN A C 1
ATOM 728 O O . ASN A 1 87 ? -4.914 -0.856 24.697 1.00 96.38 87 ASN A O 1
ATOM 732 N N . PHE A 1 88 ? -6.756 -0.632 25.967 1.00 93.44 88 PHE A N 1
ATOM 733 C CA . PHE A 1 88 ? -6.194 0.352 26.901 1.00 93.44 88 PHE A CA 1
ATOM 734 C C . PHE A 1 88 ? -4.969 -0.142 27.688 1.00 93.44 88 PHE A C 1
ATOM 736 O O . PHE A 1 88 ? -4.102 0.666 28.011 1.00 93.44 88 PHE A O 1
ATOM 743 N N . PHE A 1 89 ? -4.867 -1.444 27.972 1.00 93.75 89 PHE A N 1
ATOM 744 C CA . PHE A 1 89 ? -3.744 -2.009 28.730 1.00 93.75 89 PHE A CA 1
ATOM 745 C C . PHE A 1 89 ? -2.485 -2.127 27.875 1.00 93.75 89 PHE A C 1
ATOM 747 O O . PHE A 1 89 ? -1.400 -1.736 28.295 1.00 93.75 89 PHE A O 1
ATOM 754 N N . THR A 1 90 ? -2.632 -2.647 26.656 1.00 94.25 90 THR A N 1
ATOM 755 C CA . THR A 1 90 ? -1.496 -2.832 25.734 1.00 94.25 90 THR A CA 1
ATOM 756 C C . THR A 1 90 ? -1.201 -1.593 24.893 1.00 94.25 90 THR A C 1
ATOM 758 O O . THR A 1 90 ? -0.147 -1.531 24.267 1.00 94.25 90 THR A O 1
ATOM 761 N N . LYS A 1 91 ? -2.119 -0.617 24.870 1.00 94.69 91 LYS A N 1
ATOM 762 C CA . LYS A 1 91 ? -2.093 0.580 24.014 1.00 94.69 91 LYS A CA 1
ATOM 763 C C . LYS A 1 91 ? -1.983 0.257 22.520 1.00 94.69 91 LYS A C 1
ATOM 765 O O . LYS A 1 91 ? -1.443 1.042 21.747 1.00 94.69 91 LYS A O 1
ATOM 770 N N . LYS A 1 92 ? -2.483 -0.914 22.114 1.00 96.62 92 LYS A N 1
ATOM 771 C CA . LYS A 1 92 ? -2.482 -1.374 20.722 1.00 96.62 92 LYS A CA 1
ATOM 772 C C . LYS A 1 92 ? -3.891 -1.359 20.148 1.00 96.62 92 LYS A C 1
ATOM 774 O O . LYS A 1 92 ? -4.851 -1.734 20.825 1.00 96.62 92 LYS A O 1
ATOM 779 N N . THR A 1 93 ? -3.989 -1.002 18.877 1.00 97.38 93 THR A N 1
ATOM 780 C CA . THR A 1 93 ? -5.201 -1.125 18.072 1.00 97.38 93 THR A CA 1
ATOM 781 C C . THR A 1 93 ? -5.114 -2.385 17.232 1.00 97.38 93 THR A C 1
ATOM 783 O O . THR A 1 93 ? -4.156 -2.585 16.487 1.00 97.38 93 THR A O 1
ATOM 786 N N . LYS A 1 94 ? -6.117 -3.250 17.349 1.00 97.75 94 LYS A N 1
ATOM 787 C CA . LYS A 1 94 ? -6.235 -4.451 16.526 1.00 97.75 94 LYS A CA 1
ATOM 788 C C . LYS A 1 94 ? -6.949 -4.117 15.222 1.00 97.75 94 LYS A C 1
ATOM 790 O O . LYS A 1 94 ? -8.097 -3.686 15.270 1.00 97.75 94 LYS A O 1
ATOM 795 N N . PHE A 1 95 ? -6.289 -4.353 14.095 1.00 97.94 95 PHE A N 1
ATOM 796 C CA . PHE A 1 95 ? -6.848 -4.259 12.748 1.00 97.94 95 PHE A CA 1
ATOM 797 C C . PHE A 1 95 ? -7.195 -5.646 12.213 1.00 97.94 95 PHE A C 1
ATOM 799 O O . PHE A 1 95 ? -6.610 -6.656 12.620 1.00 97.94 95 PHE A O 1
ATOM 806 N N . HIS A 1 96 ? -8.167 -5.689 11.309 1.00 97.75 96 HIS A N 1
ATOM 807 C CA . HIS A 1 96 ? -8.689 -6.908 10.710 1.00 97.75 96 HIS A CA 1
ATOM 808 C C . HIS A 1 96 ? -8.592 -6.818 9.194 1.00 97.75 96 HIS A C 1
ATOM 810 O O . HIS A 1 96 ? -8.913 -5.783 8.615 1.00 97.75 96 HIS A O 1
ATOM 816 N N . PHE A 1 97 ? -8.159 -7.910 8.576 1.00 97.25 97 PHE A N 1
ATOM 817 C CA . PHE A 1 97 ? -7.890 -8.000 7.151 1.00 97.25 97 PHE A CA 1
ATOM 818 C C . PHE A 1 97 ? -8.562 -9.234 6.561 1.00 97.25 97 PHE A C 1
ATOM 820 O O . PHE A 1 97 ? -8.733 -10.256 7.235 1.00 97.25 97 PHE A O 1
ATOM 827 N N . VAL A 1 98 ? -8.900 -9.134 5.284 1.00 95.88 98 VAL A N 1
ATOM 828 C CA . VAL A 1 98 ? -9.375 -10.231 4.447 1.00 95.88 98 VAL A CA 1
ATOM 829 C C . VAL A 1 98 ? -8.358 -10.424 3.330 1.00 95.88 98 VAL A C 1
ATOM 831 O O . VAL A 1 98 ? -8.051 -9.468 2.618 1.00 95.88 98 VAL A O 1
ATOM 834 N N . VAL A 1 99 ? -7.836 -11.644 3.208 1.00 94.75 99 VAL A N 1
ATOM 835 C CA . VAL A 1 99 ? -6.775 -12.002 2.259 1.00 94.75 99 VAL A CA 1
ATOM 836 C C . VAL A 1 99 ? -7.269 -13.049 1.265 1.00 94.75 99 VAL A C 1
ATOM 838 O O . VAL A 1 99 ? -7.863 -14.056 1.664 1.00 94.75 99 VAL A O 1
ATOM 841 N N . GLY A 1 100 ? -6.980 -12.806 -0.010 1.00 90.75 100 GLY A N 1
ATOM 842 C CA . GLY A 1 100 ? -7.177 -13.727 -1.118 1.00 90.75 100 GLY A CA 1
ATOM 843 C C . GLY A 1 100 ? -8.640 -14.019 -1.446 1.00 90.75 100 GLY A C 1
ATOM 844 O O . GLY A 1 100 ? -9.584 -13.523 -0.817 1.00 90.75 100 GLY A O 1
ATOM 845 N N . LYS A 1 101 ? -8.821 -14.880 -2.448 1.00 87.69 101 LYS A N 1
ATOM 846 C CA . LYS A 1 101 ? -10.131 -15.346 -2.923 1.00 87.69 101 LYS A CA 1
ATOM 847 C C . LYS A 1 101 ? -10.918 -16.105 -1.854 1.00 87.69 101 LYS A C 1
ATOM 849 O O . LYS A 1 101 ? -12.122 -15.909 -1.713 1.00 87.69 101 LYS A O 1
ATOM 854 N N . GLU A 1 102 ? -10.220 -16.899 -1.045 1.00 89.31 102 GLU A N 1
ATOM 855 C CA . GLU A 1 102 ? -10.800 -17.671 0.063 1.00 89.31 102 GLU A CA 1
ATOM 856 C C . GLU A 1 102 ? -11.211 -16.796 1.260 1.00 89.31 102 GLU A C 1
ATOM 858 O O . GLU A 1 102 ? -11.737 -17.289 2.259 1.00 89.31 102 GLU A O 1
ATOM 863 N N . ARG A 1 103 ? -10.984 -15.475 1.181 1.00 91.00 103 ARG A N 1
ATOM 864 C CA . ARG A 1 103 ? -11.343 -14.492 2.212 1.00 91.00 103 ARG A CA 1
ATOM 865 C C . ARG A 1 103 ? -10.816 -14.870 3.597 1.00 91.00 103 ARG A C 1
ATOM 867 O O . ARG A 1 103 ? -11.512 -14.720 4.610 1.00 91.00 103 ARG A O 1
ATOM 874 N N . ARG A 1 104 ? -9.569 -15.338 3.650 1.00 94.12 104 ARG A N 1
ATOM 875 C CA . ARG A 1 104 ? -8.884 -15.704 4.891 1.00 94.12 104 ARG A CA 1
ATOM 876 C C . ARG A 1 104 ? -8.862 -14.494 5.824 1.00 94.12 104 ARG A C 1
ATOM 878 O O . ARG A 1 104 ? -8.361 -13.429 5.466 1.00 94.12 104 ARG A O 1
ATOM 885 N N . LYS A 1 105 ? -9.427 -14.650 7.024 1.00 95.62 105 LYS A N 1
ATOM 886 C CA . LYS A 1 105 ? -9.494 -13.577 8.025 1.00 95.62 105 LYS A CA 1
ATOM 887 C C . LYS A 1 105 ? -8.206 -13.537 8.829 1.00 95.62 105 LYS A C 1
ATOM 889 O O . LYS A 1 105 ? -7.885 -14.496 9.527 1.00 95.62 105 LYS A O 1
ATOM 894 N N . VAL A 1 106 ? -7.510 -12.409 8.776 1.00 95.75 106 VAL A N 1
ATOM 895 C CA . VAL A 1 106 ? -6.257 -12.178 9.505 1.00 95.75 106 VAL A CA 1
ATOM 896 C C . VAL A 1 106 ? -6.401 -10.928 10.374 1.00 95.75 106 VAL A C 1
ATOM 898 O O . VAL A 1 106 ? -7.284 -10.095 10.164 1.00 95.75 106 VAL A O 1
ATOM 901 N N . SER A 1 107 ? -5.589 -10.800 11.420 1.00 96.50 107 SER A N 1
ATOM 902 C CA . SER A 1 107 ? -5.590 -9.605 12.264 1.00 96.50 107 SER A CA 1
ATOM 903 C C . SER A 1 107 ? -4.213 -9.312 12.821 1.00 96.50 107 SER A C 1
ATOM 905 O O . SER A 1 107 ? -3.509 -10.250 13.186 1.00 96.50 107 SER A O 1
ATOM 907 N N . ALA A 1 108 ? -3.899 -8.033 12.990 1.00 96.88 108 ALA A N 1
ATOM 908 C CA . ALA A 1 108 ? -2.651 -7.576 13.585 1.00 96.88 108 ALA A CA 1
ATOM 909 C C . ALA A 1 108 ? -2.919 -6.492 14.632 1.00 96.88 108 ALA A C 1
ATOM 911 O O . ALA A 1 108 ? -3.863 -5.714 14.502 1.00 96.88 108 ALA A O 1
ATOM 912 N N . SER A 1 109 ? -2.097 -6.451 15.679 1.00 97.06 109 SER A N 1
ATOM 913 C CA . SER A 1 109 ? -2.186 -5.449 16.744 1.00 97.06 109 SER A CA 1
ATOM 914 C C . SER A 1 109 ? -1.051 -4.443 16.603 1.00 97.06 109 SER A C 1
ATOM 916 O O . SER A 1 109 ? 0.108 -4.801 16.796 1.00 97.06 109 SER A O 1
ATOM 918 N N . VAL A 1 110 ? -1.393 -3.187 16.333 1.00 96.56 110 VAL A N 1
ATOM 919 C CA . VAL A 1 110 ? -0.448 -2.110 16.014 1.00 96.56 110 VAL A CA 1
ATOM 920 C C . VAL A 1 110 ? -0.429 -1.075 17.131 1.00 96.56 110 VAL A C 1
ATOM 922 O O . VAL A 1 110 ? -1.476 -0.688 17.650 1.00 96.56 110 VAL A O 1
ATOM 925 N N . ASN A 1 111 ? 0.760 -0.604 17.503 1.00 95.25 111 ASN A N 1
ATOM 926 C CA . ASN A 1 111 ? 0.900 0.555 18.379 1.00 95.25 111 ASN A CA 1
ATOM 927 C C . ASN A 1 111 ? 0.909 1.836 17.533 1.00 95.25 111 ASN A C 1
ATOM 929 O O . ASN A 1 111 ? 1.971 2.296 17.134 1.00 95.25 111 ASN A O 1
ATOM 933 N N . LEU A 1 112 ? -0.267 2.411 17.265 1.00 94.44 112 LEU A N 1
ATOM 934 C CA . LEU A 1 112 ? -0.403 3.584 16.386 1.00 94.44 112 LEU A CA 1
ATOM 935 C C . LEU A 1 112 ? 0.434 4.789 16.842 1.00 94.44 112 LEU A C 1
ATOM 937 O O . LEU A 1 112 ? 0.885 5.571 16.009 1.00 94.44 112 LEU A O 1
ATOM 941 N N . LYS A 1 113 ? 0.700 4.902 18.150 1.00 92.94 113 LYS A N 1
ATOM 942 C CA . LYS A 1 113 ? 1.549 5.958 18.707 1.00 92.94 113 LYS A CA 1
ATOM 943 C C . LYS A 1 113 ? 2.983 5.899 18.169 1.00 92.94 113 LYS A C 1
ATOM 945 O O . LYS A 1 113 ? 3.608 6.928 17.967 1.00 92.94 113 LYS A O 1
ATOM 950 N N . SER A 1 114 ? 3.505 4.687 17.983 1.00 92.31 114 SER A N 1
ATOM 951 C CA . SER A 1 114 ? 4.896 4.451 17.583 1.00 92.31 114 SER A CA 1
ATOM 952 C C . SER A 1 114 ? 5.153 4.665 16.095 1.00 92.31 114 SER A C 1
ATOM 954 O O . SER A 1 114 ? 6.304 4.857 15.734 1.00 92.31 114 SER A O 1
ATOM 956 N N . TYR A 1 115 ? 4.112 4.611 15.263 1.00 91.81 115 TYR A N 1
ATOM 957 C CA . TYR A 1 115 ? 4.246 4.705 13.807 1.00 91.81 115 TYR A CA 1
ATOM 958 C C . TYR A 1 115 ? 3.693 6.016 13.241 1.00 91.81 115 TYR A C 1
ATOM 960 O O . TYR A 1 115 ? 4.194 6.496 12.238 1.00 91.81 115 TYR A O 1
ATOM 968 N N . PHE A 1 116 ? 2.669 6.608 13.870 1.00 92.31 116 PHE A N 1
ATOM 969 C CA . PHE A 1 116 ? 1.919 7.702 13.241 1.00 92.31 116 PHE A CA 1
ATOM 970 C C . PHE A 1 116 ? 1.816 8.960 14.099 1.00 92.31 116 PHE A C 1
ATOM 972 O O . PHE A 1 116 ? 2.015 10.063 13.597 1.00 92.31 116 PHE A O 1
ATOM 979 N N . PHE A 1 117 ? 1.494 8.824 15.391 1.00 90.00 117 PHE A N 1
ATOM 980 C CA . PHE A 1 117 ? 1.247 9.978 16.260 1.00 90.00 117 PHE A CA 1
ATOM 981 C C . PHE A 1 117 ? 1.920 9.824 17.622 1.00 90.00 117 PHE A C 1
ATOM 983 O O . PHE A 1 117 ? 1.364 9.207 18.533 1.00 90.00 117 PHE A O 1
ATOM 990 N N . GLU A 1 118 ? 3.076 10.458 17.806 1.00 87.69 118 GLU A N 1
ATOM 991 C CA . GLU A 1 118 ? 3.833 10.404 19.065 1.00 87.69 118 GLU A CA 1
ATOM 992 C C . GLU A 1 118 ? 3.041 10.872 20.298 1.00 87.69 118 GLU A C 1
ATOM 994 O O . GLU A 1 118 ? 3.376 10.524 21.429 1.00 87.69 118 GLU A O 1
ATOM 999 N N . ASP A 1 119 ? 1.975 11.645 20.115 1.00 89.81 119 ASP A N 1
ATOM 1000 C CA . ASP A 1 119 ? 1.132 12.217 21.163 1.00 89.81 119 ASP A CA 1
ATOM 1001 C C . ASP A 1 119 ? -0.254 11.554 21.279 1.00 89.81 119 ASP A C 1
ATOM 1003 O O . ASP A 1 119 ? -0.969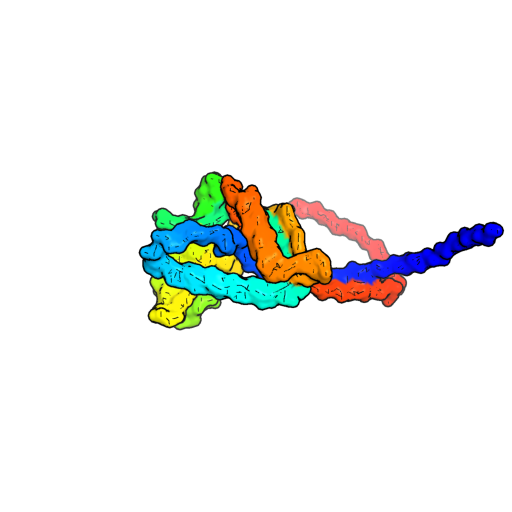 11.803 22.251 1.00 89.81 119 ASP A O 1
ATOM 1007 N N . MET A 1 120 ? -0.639 10.666 20.352 1.00 89.19 120 MET A N 1
ATOM 1008 C CA . MET A 1 120 ? -1.997 10.111 20.287 1.00 89.19 120 MET A CA 1
ATOM 1009 C C . MET A 1 120 ? -2.015 8.593 20.061 1.00 89.19 120 MET A C 1
ATOM 1011 O O . MET A 1 120 ? -1.838 8.093 18.956 1.00 89.19 120 MET A O 1
ATOM 1015 N N . ALA A 1 121 ? -2.325 7.836 21.118 1.00 88.94 121 ALA A N 1
ATOM 1016 C CA . ALA A 1 121 ? -2.362 6.369 21.061 1.00 88.94 121 ALA A CA 1
ATOM 1017 C C . ALA A 1 121 ? -3.659 5.775 20.478 1.00 88.94 121 ALA A C 1
ATOM 1019 O O . ALA A 1 121 ? -3.663 4.620 20.059 1.00 88.94 121 ALA A O 1
ATOM 1020 N N . ASN A 1 122 ? -4.758 6.535 20.475 1.00 93.12 122 ASN A N 1
ATOM 1021 C CA . ASN A 1 122 ? -6.073 6.067 20.031 1.00 93.12 122 ASN A CA 1
ATOM 1022 C C . ASN A 1 122 ? -6.785 7.141 19.186 1.00 93.12 122 ASN A C 1
ATOM 1024 O O . ASN A 1 122 ? -7.736 7.760 19.672 1.00 93.12 122 ASN A O 1
ATOM 1028 N N . PRO A 1 123 ? -6.301 7.417 17.960 1.00 93.62 123 PRO A N 1
ATOM 1029 C CA . PRO A 1 123 ? -6.979 8.323 17.040 1.00 93.62 123 PRO A CA 1
ATOM 1030 C C . PRO A 1 123 ? -8.346 7.769 16.630 1.00 93.62 123 PRO A C 1
ATOM 1032 O O . PRO A 1 123 ? -8.609 6.566 16.718 1.00 93.62 123 PRO A O 1
ATOM 1035 N N . LYS A 1 124 ? -9.220 8.640 16.118 1.00 93.62 124 LYS A N 1
ATOM 1036 C CA . LYS A 1 124 ? -10.437 8.178 15.444 1.00 93.62 124 LYS A CA 1
ATOM 1037 C C . LYS A 1 124 ? -10.028 7.495 14.137 1.00 93.62 124 LYS A C 1
ATOM 1039 O O . LYS A 1 124 ? -9.215 8.026 13.391 1.00 93.62 124 LYS A O 1
ATOM 1044 N N . ILE A 1 125 ? -10.607 6.331 13.856 1.00 94.38 125 ILE A N 1
ATOM 1045 C CA . ILE A 1 125 ? -10.275 5.536 12.670 1.00 94.38 125 ILE A CA 1
ATOM 1046 C C . ILE A 1 125 ? -11.475 5.530 11.730 1.00 94.38 125 ILE A C 1
ATOM 1048 O O . ILE A 1 125 ? -12.561 5.077 12.100 1.00 94.38 125 ILE A O 1
ATOM 1052 N N . LEU A 1 126 ? -11.267 6.033 10.519 1.00 92.62 126 LEU A N 1
ATOM 1053 C CA . LEU A 1 126 ? -12.158 5.843 9.380 1.00 92.62 126 LEU A CA 1
ATOM 1054 C C . LEU A 1 126 ? -11.496 4.825 8.454 1.00 92.62 126 LEU A C 1
ATOM 1056 O O . LEU A 1 126 ? -10.277 4.820 8.333 1.00 92.62 126 LEU A O 1
ATOM 1060 N N . TYR A 1 127 ? -12.258 3.933 7.840 1.00 91.00 127 TYR A N 1
ATOM 1061 C CA . TYR A 1 127 ? -11.687 2.932 6.945 1.00 91.00 127 TYR A CA 1
ATOM 1062 C C . TYR A 1 127 ? -12.753 2.392 5.998 1.00 91.00 127 TYR A C 1
ATOM 1064 O O . TYR A 1 127 ? -13.941 2.359 6.334 1.00 91.00 127 TYR A O 1
ATOM 1072 N N . ASP A 1 128 ? -12.305 1.960 4.829 1.00 91.06 128 ASP A N 1
ATOM 1073 C CA . ASP A 1 128 ? -13.062 1.144 3.891 1.00 91.06 128 ASP A CA 1
ATOM 1074 C C . ASP A 1 128 ? -12.244 -0.109 3.548 1.00 91.06 128 ASP A C 1
ATOM 1076 O O . ASP A 1 128 ? -11.325 -0.475 4.273 1.00 91.06 128 ASP A O 1
ATOM 1080 N N . SER A 1 129 ? -12.586 -0.813 2.470 1.00 91.88 129 SER A N 1
ATOM 1081 C CA . SER A 1 129 ? -11.848 -2.020 2.086 1.00 91.88 129 SER A CA 1
ATOM 1082 C C . SER A 1 129 ? -10.391 -1.758 1.663 1.00 91.88 129 SER A C 1
ATOM 1084 O O . SER A 1 129 ? -9.547 -2.628 1.860 1.00 91.88 129 SER A O 1
ATOM 1086 N N . LYS A 1 130 ? -10.085 -0.597 1.076 1.00 91.81 130 LYS A N 1
ATOM 1087 C CA . LYS A 1 130 ? -8.787 -0.249 0.481 1.00 91.81 130 LYS A CA 1
ATOM 1088 C C . LYS A 1 130 ? -7.968 0.702 1.355 1.00 91.81 130 LYS A C 1
ATOM 1090 O O . LYS A 1 130 ? -6.745 0.636 1.294 1.00 91.81 130 LYS A O 1
ATOM 1095 N N . PHE A 1 131 ? -8.615 1.564 2.135 1.00 93.62 131 PHE A N 1
ATOM 1096 C CA . PHE A 1 131 ? -7.979 2.675 2.836 1.00 93.62 131 PHE A CA 1
ATOM 1097 C C . PHE A 1 131 ? -8.290 2.692 4.327 1.00 93.62 131 PHE A C 1
ATOM 1099 O O . PHE A 1 131 ? -9.366 2.290 4.776 1.00 93.62 131 PHE A O 1
ATOM 1106 N N . VAL A 1 132 ? -7.352 3.254 5.084 1.00 94.81 132 VAL A N 1
ATOM 1107 C CA . VAL A 1 132 ? -7.539 3.670 6.470 1.00 94.81 132 VAL A CA 1
ATOM 1108 C C . VAL A 1 132 ? -7.141 5.133 6.610 1.00 94.81 132 VAL A C 1
ATOM 1110 O O . VAL A 1 132 ? -6.089 5.542 6.130 1.00 94.81 132 VAL A O 1
ATOM 1113 N N . THR A 1 133 ? -7.971 5.911 7.295 1.00 94.75 133 THR A N 1
ATOM 1114 C CA . THR A 1 133 ? -7.672 7.279 7.713 1.00 94.75 133 THR A CA 1
ATOM 1115 C C . THR A 1 133 ? -7.619 7.341 9.233 1.00 94.75 133 THR A C 1
ATOM 1117 O O . THR A 1 133 ? -8.607 7.070 9.927 1.00 94.75 133 THR A O 1
ATOM 1120 N N . LEU A 1 134 ? -6.460 7.725 9.756 1.00 94.94 134 LEU A N 1
ATOM 1121 C CA . LEU A 1 134 ? -6.234 8.005 11.164 1.00 94.94 134 LEU A CA 1
ATOM 1122 C C . LEU A 1 134 ? -6.433 9.506 11.389 1.00 94.94 134 LEU A C 1
ATOM 1124 O O . LEU A 1 134 ? -5.677 10.334 10.881 1.00 94.94 134 LEU A O 1
ATOM 1128 N N . VAL A 1 135 ? -7.484 9.850 12.128 1.00 92.75 135 VAL A N 1
ATOM 1129 C CA . VAL A 1 135 ? -7.906 11.233 12.343 1.00 92.75 135 VAL A CA 1
ATOM 1130 C C . VAL A 1 135 ? -7.346 11.743 13.666 1.00 92.75 135 VAL A C 1
ATOM 1132 O O . VAL A 1 135 ? -7.758 11.267 14.732 1.00 92.75 135 VAL A O 1
ATOM 1135 N N . LYS A 1 136 ? -6.431 12.717 13.590 1.00 89.50 136 LYS A N 1
ATOM 1136 C CA . LYS A 1 136 ? -5.838 13.396 14.754 1.00 89.50 136 LYS A CA 1
ATOM 1137 C C . LYS A 1 136 ? -6.561 14.704 15.068 1.00 89.50 136 LYS A C 1
ATOM 1139 O O . LYS A 1 136 ? -7.005 14.907 16.195 1.00 89.50 136 LYS A O 1
ATOM 1144 N N . ASN A 1 137 ? -6.674 15.590 14.081 1.00 86.94 137 ASN A N 1
ATOM 1145 C CA . ASN A 1 137 ? -7.331 16.896 14.181 1.00 86.94 137 ASN A CA 1
ATOM 1146 C C . ASN A 1 137 ? -7.779 17.363 12.778 1.00 86.94 137 ASN A C 1
ATOM 1148 O O . ASN A 1 137 ? -7.791 16.577 11.841 1.00 86.94 137 ASN A O 1
ATOM 1152 N N . GLU A 1 138 ? -8.182 18.619 12.594 1.00 82.12 138 GLU A N 1
ATOM 1153 C CA . GLU A 1 138 ? -8.671 19.097 11.287 1.00 82.12 138 GLU A CA 1
ATOM 1154 C C . GLU A 1 138 ? -7.607 19.114 10.173 1.00 82.12 138 GLU A C 1
ATOM 1156 O O . GLU A 1 138 ? -7.971 19.081 9.001 1.00 82.12 138 GLU A O 1
ATOM 1161 N N . LYS A 1 139 ? -6.310 19.136 10.510 1.00 81.12 139 LYS A N 1
ATOM 1162 C CA . LYS A 1 139 ? -5.204 19.334 9.555 1.00 81.12 139 LYS A CA 1
ATOM 1163 C C . LYS A 1 139 ? -4.245 18.145 9.459 1.00 81.12 139 LYS A C 1
ATOM 1165 O O . LYS A 1 139 ? -3.775 17.840 8.372 1.00 81.12 139 LYS A O 1
ATOM 1170 N N . ASP A 1 140 ? -4.016 17.438 10.560 1.00 85.12 140 ASP A N 1
ATOM 1171 C CA . ASP A 1 140 ? -2.969 16.415 10.684 1.00 85.12 140 ASP A CA 1
ATOM 1172 C C . ASP A 1 140 ? -3.540 14.994 10.571 1.00 85.12 140 ASP A C 1
ATOM 1174 O O . ASP A 1 140 ? -3.317 14.134 11.424 1.00 85.12 140 ASP A O 1
ATOM 1178 N N . ASN A 1 141 ? -4.349 14.751 9.542 1.00 90.38 141 ASN A N 1
ATOM 1179 C CA . ASN A 1 141 ? -4.934 13.435 9.288 1.00 90.38 141 ASN A CA 1
ATOM 1180 C C . ASN A 1 141 ? -4.041 12.628 8.357 1.00 90.38 141 ASN A C 1
ATOM 1182 O O . ASN A 1 141 ? -3.487 13.168 7.405 1.00 90.38 141 ASN A O 1
ATOM 1186 N N . MET A 1 142 ? -3.956 11.323 8.592 1.00 92.25 142 MET A N 1
ATOM 1187 C CA . MET A 1 142 ? -3.139 10.437 7.770 1.00 92.25 142 MET A CA 1
ATOM 1188 C C . MET A 1 142 ? -4.014 9.399 7.094 1.00 92.25 142 MET A C 1
ATOM 1190 O O . MET A 1 142 ? -4.765 8.703 7.773 1.00 92.25 142 MET A O 1
ATOM 1194 N N . THR A 1 143 ? -3.909 9.291 5.772 1.00 93.44 143 THR A N 1
ATOM 1195 C CA . THR A 1 143 ? -4.595 8.257 4.993 1.00 93.44 143 THR A CA 1
ATOM 1196 C C . THR A 1 143 ? -3.579 7.366 4.326 1.00 93.44 143 THR A C 1
ATOM 1198 O O . THR A 1 143 ? -2.605 7.854 3.766 1.00 93.44 143 THR A O 1
ATOM 1201 N N . LEU A 1 144 ? -3.816 6.065 4.413 1.00 94.38 144 LEU A N 1
ATOM 1202 C CA . LEU A 1 144 ? -2.939 5.034 3.887 1.00 94.38 144 LEU A CA 1
ATOM 1203 C C . LEU A 1 144 ? -3.779 4.031 3.114 1.00 94.38 144 LEU A C 1
ATOM 1205 O O . LEU A 1 144 ? -4.882 3.663 3.540 1.00 94.38 144 LEU A O 1
ATOM 1209 N N . SER A 1 145 ? -3.235 3.557 1.997 1.00 94.62 145 SER A N 1
ATOM 1210 C CA . SER A 1 145 ? -3.723 2.327 1.390 1.00 94.62 145 SER A CA 1
ATOM 1211 C C . SER A 1 145 ? -3.466 1.144 2.333 1.00 94.62 145 SER A C 1
ATOM 1213 O O . SER A 1 145 ? -2.634 1.213 3.238 1.00 94.62 145 SER A O 1
ATOM 1215 N N . VAL A 1 146 ? -4.169 0.032 2.139 1.00 95.62 146 VAL A N 1
ATOM 1216 C CA . VAL A 1 146 ? -3.932 -1.194 2.912 1.00 95.62 146 VAL A CA 1
ATOM 1217 C C . VAL A 1 146 ? -2.493 -1.691 2.758 1.00 95.62 146 VAL A C 1
ATOM 1219 O O . VAL A 1 146 ? -1.914 -2.151 3.735 1.00 95.62 146 VAL A O 1
ATOM 1222 N N . HIS A 1 147 ? -1.894 -1.559 1.572 1.00 95.12 147 HIS A N 1
ATOM 1223 C CA . HIS A 1 147 ? -0.522 -2.005 1.318 1.00 95.12 147 HIS A CA 1
ATOM 1224 C C . HIS A 1 147 ? 0.498 -1.085 1.987 1.00 95.12 147 HIS A C 1
ATOM 1226 O O . HIS A 1 147 ? 1.412 -1.584 2.640 1.00 95.12 147 HIS A O 1
ATOM 1232 N N . ASP A 1 148 ? 0.288 0.228 1.925 1.00 94.62 148 ASP A N 1
ATOM 1233 C CA . ASP A 1 148 ? 1.131 1.209 2.615 1.00 94.62 148 ASP A CA 1
ATOM 1234 C C . ASP A 1 148 ? 1.041 1.026 4.126 1.00 94.62 148 ASP A C 1
ATOM 1236 O O . ASP A 1 148 ? 2.057 0.990 4.805 1.00 94.62 148 ASP A O 1
ATOM 1240 N N . PHE A 1 149 ? -0.171 0.833 4.657 1.00 96.19 149 PHE A N 1
ATOM 1241 C CA . PHE A 1 149 ? -0.373 0.584 6.079 1.00 96.19 149 PHE A CA 1
ATOM 1242 C C . PHE A 1 149 ? 0.381 -0.663 6.543 1.00 96.19 149 PHE A C 1
ATOM 1244 O O . PHE A 1 149 ? 1.031 -0.627 7.582 1.00 96.19 149 PHE A O 1
ATOM 1251 N N . LEU A 1 150 ? 0.293 -1.766 5.791 1.00 95.62 150 LEU A N 1
ATOM 1252 C CA . LEU A 1 150 ? 1.005 -3.004 6.117 1.00 95.62 150 LEU A CA 1
ATOM 1253 C C . LEU A 1 150 ? 2.524 -2.817 6.052 1.00 95.62 150 LEU A C 1
ATOM 1255 O O . LEU A 1 150 ? 3.217 -3.318 6.936 1.00 95.62 150 LEU A O 1
ATOM 1259 N N . SER A 1 151 ? 3.018 -2.091 5.045 1.00 93.56 151 SER A N 1
ATOM 1260 C CA . SER A 1 151 ? 4.441 -1.794 4.867 1.00 93.56 151 SER A CA 1
ATOM 1261 C C . SER A 1 151 ? 4.983 -0.923 6.001 1.00 93.56 151 SER A C 1
ATOM 1263 O O . SER A 1 151 ? 5.946 -1.305 6.659 1.00 93.56 151 SER A O 1
ATOM 1265 N N . GLU A 1 152 ? 4.326 0.203 6.281 1.00 94.38 152 GLU A N 1
ATOM 1266 C CA . GLU A 1 152 ? 4.759 1.202 7.266 1.00 94.38 152 GLU A CA 1
ATOM 1267 C C . GLU A 1 152 ? 4.859 0.618 8.679 1.00 94.38 152 GLU A C 1
ATOM 1269 O O . GLU A 1 152 ? 5.789 0.893 9.432 1.00 94.38 152 GLU A O 1
ATOM 1274 N N . VAL A 1 153 ? 3.908 -0.244 9.046 1.00 94.88 153 VAL A N 1
ATOM 1275 C CA . VAL A 1 153 ? 3.873 -0.849 10.386 1.00 94.88 153 VAL A CA 1
ATOM 1276 C C . VAL A 1 153 ? 4.577 -2.209 10.453 1.00 94.88 153 VAL A C 1
ATOM 1278 O O . VAL A 1 153 ? 4.600 -2.826 11.521 1.00 94.88 153 VAL A O 1
ATOM 1281 N N . GLY A 1 154 ? 5.132 -2.689 9.334 1.00 93.56 154 GLY A N 1
ATOM 1282 C CA . GLY A 1 154 ? 5.864 -3.954 9.242 1.00 93.56 154 GLY A CA 1
ATOM 1283 C C . GLY A 1 154 ? 5.009 -5.200 9.503 1.00 93.56 154 GLY A C 1
ATOM 1284 O O . GLY A 1 154 ? 5.453 -6.118 10.192 1.00 93.56 154 GLY A O 1
ATOM 1285 N N . ILE A 1 155 ? 3.762 -5.241 9.016 1.00 94.25 155 ILE A N 1
ATOM 1286 C CA . ILE A 1 155 ? 2.918 -6.442 9.118 1.00 94.25 155 ILE A CA 1
ATOM 1287 C C . ILE A 1 155 ? 3.162 -7.364 7.927 1.00 94.25 155 ILE A C 1
ATOM 1289 O O . ILE A 1 155 ? 2.760 -7.084 6.797 1.00 94.25 155 ILE A O 1
ATOM 1293 N N . GLU A 1 156 ? 3.679 -8.549 8.224 1.00 92.19 156 GLU A N 1
ATOM 1294 C CA . GLU A 1 156 ? 3.792 -9.643 7.268 1.00 92.19 156 GLU A CA 1
ATOM 1295 C C . GLU A 1 156 ? 2.556 -10.551 7.343 1.00 92.19 156 GLU A C 1
ATOM 1297 O O . GLU A 1 156 ? 2.317 -11.246 8.332 1.00 92.19 156 GLU A O 1
ATOM 1302 N N . LEU A 1 157 ? 1.738 -10.552 6.285 1.00 90.56 157 LEU A N 1
ATOM 1303 C CA . LEU A 1 157 ? 0.550 -11.417 6.175 1.00 90.56 157 LEU A CA 1
ATOM 1304 C C . LEU A 1 157 ? 0.829 -12.755 5.456 1.00 90.56 157 LEU A C 1
ATOM 1306 O O . LEU A 1 157 ? -0.107 -13.532 5.225 1.00 90.56 157 LEU A O 1
ATOM 1310 N N . GLY A 1 158 ? 2.097 -13.017 5.109 1.00 89.00 158 GLY A N 1
ATOM 1311 C CA . GLY A 1 158 ? 2.516 -14.171 4.305 1.00 89.00 158 GLY A CA 1
ATOM 1312 C C . GLY A 1 158 ? 1.980 -14.101 2.876 1.00 89.00 158 GLY A C 1
ATOM 1313 O O . GLY A 1 158 ? 1.409 -15.067 2.389 1.00 89.00 158 GLY A O 1
ATOM 1314 N N . LEU A 1 159 ? 2.062 -12.921 2.261 1.00 88.44 159 LEU A N 1
ATOM 1315 C CA . LEU A 1 159 ? 1.575 -12.673 0.907 1.00 88.44 159 LEU A CA 1
ATOM 1316 C C . LEU A 1 159 ? 2.713 -12.900 -0.077 1.00 88.44 159 LEU A C 1
ATOM 1318 O O . LEU A 1 159 ? 3.720 -12.194 -0.016 1.00 88.44 159 LEU A O 1
ATOM 1322 N N . GLU A 1 160 ? 2.514 -13.823 -1.002 1.00 88.94 160 GLU A N 1
ATOM 1323 C CA . GLU A 1 160 ? 3.448 -14.059 -2.094 1.00 88.94 160 GLU A CA 1
ATOM 1324 C C . GLU A 1 160 ? 3.175 -13.083 -3.242 1.00 88.94 160 GLU A C 1
ATOM 1326 O O . GLU A 1 160 ? 2.022 -12.757 -3.544 1.00 88.94 160 GLU A O 1
ATOM 1331 N N . SER A 1 161 ? 4.255 -12.597 -3.849 1.00 90.56 161 SER A N 1
ATOM 1332 C CA . SER A 1 161 ? 4.231 -11.700 -5.001 1.00 90.56 161 SER A CA 1
ATOM 1333 C C . SER A 1 161 ? 4.938 -12.386 -6.165 1.00 90.56 161 SER A C 1
ATOM 1335 O O . SER A 1 161 ? 6.093 -12.786 -6.038 1.00 90.56 161 SER A O 1
ATOM 1337 N N . GLU A 1 162 ? 4.260 -12.495 -7.299 1.00 92.31 162 GLU A N 1
ATOM 1338 C CA . GLU A 1 162 ? 4.795 -13.043 -8.542 1.00 92.31 162 GLU A CA 1
ATOM 1339 C C . GLU A 1 162 ? 5.121 -11.901 -9.503 1.00 92.31 162 GLU A C 1
ATOM 1341 O O . GLU A 1 162 ? 4.264 -11.063 -9.784 1.00 92.31 162 GLU A O 1
ATOM 1346 N N . VAL A 1 163 ? 6.351 -11.863 -10.021 1.00 92.69 163 VAL A N 1
ATOM 1347 C CA . VAL A 1 163 ? 6.738 -10.875 -11.035 1.00 92.69 163 VAL A CA 1
ATOM 1348 C C . VAL A 1 163 ? 6.087 -11.249 -12.362 1.00 92.69 163 VAL A C 1
ATOM 1350 O O . VAL A 1 163 ? 6.395 -12.284 -12.945 1.00 92.69 163 VAL A O 1
ATOM 1353 N N . VAL A 1 164 ? 5.216 -10.376 -12.857 1.00 89.31 164 VAL A N 1
ATOM 1354 C CA . VAL A 1 164 ? 4.457 -10.567 -14.102 1.00 89.31 164 VAL A CA 1
ATOM 1355 C C . VAL A 1 164 ? 4.911 -9.645 -15.232 1.00 89.31 164 VAL A C 1
ATOM 1357 O O . VAL A 1 164 ? 4.494 -9.802 -16.378 1.00 89.31 164 VAL A O 1
ATOM 1360 N N . GLY A 1 165 ? 5.777 -8.680 -14.929 1.00 86.44 165 GLY A N 1
ATOM 1361 C CA . GLY A 1 165 ? 6.331 -7.754 -15.907 1.00 86.44 165 GLY A CA 1
ATOM 1362 C C . GLY A 1 165 ? 7.454 -6.913 -15.318 1.00 86.44 165 GLY A C 1
ATOM 1363 O O . GLY A 1 165 ? 7.614 -6.829 -14.100 1.00 86.44 165 GLY A O 1
ATOM 1364 N N . MET A 1 166 ? 8.224 -6.265 -16.188 1.00 88.19 166 MET A N 1
ATOM 1365 C CA . MET A 1 166 ? 9.278 -5.337 -15.786 1.00 88.19 166 MET A CA 1
ATOM 1366 C C . MET A 1 166 ? 9.372 -4.149 -16.744 1.00 88.19 166 MET A C 1
ATOM 1368 O O . MET A 1 166 ? 8.948 -4.244 -17.896 1.00 88.19 166 MET A O 1
ATOM 1372 N N . GLY A 1 167 ? 9.943 -3.042 -16.278 1.00 82.81 167 GLY A N 1
ATOM 1373 C CA . GLY A 1 167 ? 10.174 -1.840 -17.081 1.00 82.81 167 GLY A CA 1
ATOM 1374 C C . GLY A 1 167 ? 11.257 -0.949 -16.482 1.00 82.81 167 GLY A C 1
ATOM 1375 O O . GLY A 1 167 ? 11.799 -1.263 -15.430 1.00 82.81 167 GLY A O 1
ATOM 1376 N N . THR A 1 168 ? 11.572 0.166 -17.136 1.00 84.12 168 THR A N 1
ATOM 1377 C CA . THR A 1 168 ? 12.569 1.142 -16.659 1.00 84.12 168 THR A CA 1
ATOM 1378 C C . THR A 1 168 ? 12.089 2.566 -16.924 1.00 84.12 168 THR A C 1
ATOM 1380 O O . THR A 1 168 ? 11.521 2.781 -17.994 1.00 84.12 168 THR A O 1
ATOM 1383 N N . SER A 1 169 ? 12.330 3.526 -16.027 1.00 75.75 169 SER A N 1
ATOM 1384 C CA . SER A 1 169 ? 11.937 4.946 -16.216 1.00 75.75 169 SER A CA 1
ATOM 1385 C C . SER A 1 169 ? 12.791 5.679 -17.239 1.00 75.75 169 SER A C 1
ATOM 1387 O O . SER A 1 169 ? 12.319 6.574 -17.928 1.00 75.75 169 SER A O 1
ATOM 1389 N N . SER A 1 170 ? 14.064 5.311 -17.342 1.00 61.53 170 SER A N 1
ATOM 1390 C CA . SER A 1 170 ? 15.054 6.083 -18.091 1.00 61.53 170 SER A CA 1
ATOM 1391 C C . SER A 1 170 ? 15.578 5.251 -19.246 1.00 61.53 170 SER A C 1
ATOM 1393 O O . SER A 1 170 ? 16.661 4.673 -19.198 1.00 61.53 170 SER A O 1
ATOM 1395 N N . SER A 1 171 ? 14.785 5.151 -20.305 1.00 54.09 171 SER A N 1
ATOM 1396 C CA . SER A 1 171 ? 15.293 4.652 -21.575 1.00 54.09 171 SER A CA 1
ATOM 1397 C C . SER A 1 171 ? 15.291 5.790 -22.583 1.00 54.09 171 SER A C 1
ATOM 1399 O O . SER A 1 171 ? 14.235 6.372 -22.811 1.00 54.09 171 SER A O 1
ATOM 1401 N N . PRO A 1 172 ? 16.406 6.060 -23.285 1.00 50.84 172 PRO A N 1
ATOM 1402 C CA . PRO A 1 172 ? 16.398 6.971 -24.431 1.00 50.84 172 PRO A CA 1
ATOM 1403 C C . PRO A 1 172 ? 15.498 6.478 -25.586 1.00 50.84 172 PRO A C 1
ATOM 1405 O O . PRO A 1 172 ? 15.371 7.162 -26.598 1.00 50.84 172 PRO A O 1
ATOM 1408 N N . TYR A 1 173 ? 14.882 5.296 -25.444 1.00 46.97 173 TYR A N 1
ATOM 1409 C CA . TYR A 1 173 ? 13.989 4.662 -26.410 1.00 46.97 173 TYR A CA 1
ATOM 1410 C C . TYR A 1 173 ? 12.537 4.499 -25.927 1.00 46.97 173 TYR A C 1
ATOM 1412 O O . TYR A 1 173 ? 11.689 4.157 -26.750 1.00 46.97 173 TYR A O 1
ATOM 1420 N N . TYR A 1 174 ? 12.230 4.707 -24.638 1.00 52.72 174 TYR A N 1
ATOM 1421 C CA . TYR A 1 174 ? 10.870 4.543 -24.097 1.00 52.72 174 TYR A CA 1
ATOM 1422 C C . TYR A 1 174 ? 10.338 5.864 -23.536 1.00 52.72 174 TYR A C 1
ATOM 1424 O O . TYR A 1 174 ? 11.113 6.713 -23.114 1.00 52.72 174 TYR A O 1
ATOM 1432 N N . GLY A 1 175 ? 9.024 6.048 -23.692 1.00 57.88 175 GLY A N 1
ATOM 1433 C CA . GLY A 1 175 ? 8.350 7.343 -23.775 1.00 57.88 175 GLY A CA 1
ATOM 1434 C C . GLY A 1 175 ? 8.330 8.189 -22.504 1.00 57.88 175 GLY A C 1
ATOM 1435 O O . GLY A 1 175 ? 8.890 7.844 -21.474 1.00 57.88 175 GLY A O 1
ATOM 1436 N N . ASP A 1 176 ? 7.662 9.333 -22.619 1.00 67.50 176 ASP A N 1
ATOM 1437 C CA . ASP A 1 176 ? 7.507 10.307 -21.544 1.00 67.50 176 ASP A CA 1
ATOM 1438 C C . ASP A 1 176 ? 6.650 9.794 -20.365 1.00 67.50 176 ASP A C 1
ATOM 1440 O O . ASP A 1 176 ? 6.152 8.669 -20.322 1.00 67.50 176 ASP A O 1
ATOM 1444 N N . MET A 1 177 ? 6.437 10.658 -19.378 1.00 68.75 177 MET A N 1
ATOM 1445 C CA . MET A 1 177 ? 5.604 10.378 -18.208 1.00 68.75 177 MET A CA 1
ATOM 1446 C C . MET A 1 177 ? 4.204 9.840 -18.535 1.00 68.75 177 MET A C 1
ATOM 1448 O O . MET A 1 177 ? 3.691 8.969 -17.827 1.00 68.75 177 MET A O 1
ATOM 1452 N N . ALA A 1 178 ? 3.575 10.347 -19.599 1.00 71.31 178 ALA A N 1
ATOM 1453 C CA . ALA A 1 178 ? 2.244 9.909 -19.999 1.00 71.31 178 ALA A CA 1
ATOM 1454 C C . ALA A 1 178 ? 2.276 8.468 -20.522 1.00 71.31 178 ALA A C 1
ATOM 1456 O O . ALA A 1 178 ? 1.356 7.698 -20.244 1.00 71.31 178 ALA A O 1
ATOM 1457 N N . PHE A 1 179 ? 3.361 8.078 -21.197 1.00 76.25 179 PHE A N 1
ATOM 1458 C CA . PHE A 1 179 ? 3.588 6.699 -21.618 1.00 76.25 179 PHE A CA 1
ATOM 1459 C C . PHE A 1 179 ? 3.681 5.734 -20.427 1.00 76.25 179 PHE A C 1
ATOM 1461 O O . PHE A 1 179 ? 3.038 4.687 -20.440 1.00 76.25 179 PHE A O 1
ATOM 1468 N N . HIS A 1 180 ? 4.418 6.081 -19.367 1.00 76.06 180 HIS A N 1
ATOM 1469 C CA . HIS A 1 180 ? 4.526 5.212 -18.187 1.00 76.06 180 HIS A CA 1
ATOM 1470 C C . HIS A 1 180 ? 3.193 5.034 -17.455 1.00 76.06 180 HIS A C 1
ATOM 1472 O O . HIS A 1 180 ? 2.854 3.915 -17.065 1.00 76.06 180 HIS A O 1
ATOM 1478 N N . LEU A 1 181 ? 2.412 6.109 -17.314 1.00 74.56 181 LEU A N 1
ATOM 1479 C CA . LEU A 1 181 ? 1.070 6.034 -16.733 1.00 74.56 181 LEU A CA 1
ATOM 1480 C C . LEU A 1 181 ? 0.120 5.181 -17.588 1.00 74.56 181 LEU A C 1
ATOM 1482 O O . LEU A 1 181 ? -0.611 4.369 -17.023 1.00 74.56 181 LEU A O 1
ATOM 1486 N N . ASP A 1 182 ? 0.169 5.298 -18.921 1.00 77.00 182 ASP A N 1
ATOM 1487 C CA . ASP A 1 182 ? -0.587 4.428 -19.837 1.00 77.00 182 ASP A CA 1
ATOM 1488 C C . ASP A 1 182 ? -0.172 2.957 -19.685 1.00 77.00 182 ASP A C 1
ATOM 1490 O O . ASP A 1 182 ? -1.023 2.076 -19.574 1.00 77.00 182 ASP A O 1
ATOM 1494 N N . CYS A 1 183 ? 1.130 2.670 -19.593 1.00 77.75 183 CYS A N 1
ATOM 1495 C CA . CYS A 1 183 ? 1.620 1.315 -19.343 1.00 77.75 183 CYS A CA 1
ATOM 1496 C C . CYS A 1 183 ? 1.108 0.754 -18.012 1.00 77.75 183 CYS A C 1
ATOM 1498 O O . CYS A 1 183 ? 0.609 -0.372 -17.978 1.00 77.75 183 CYS A O 1
ATOM 1500 N N . PHE A 1 184 ? 1.192 1.529 -16.928 1.00 79.75 184 PHE A N 1
ATOM 1501 C CA . PHE A 1 184 ? 0.656 1.135 -15.624 1.00 79.75 184 PHE A CA 1
ATOM 1502 C C . PHE A 1 184 ? -0.842 0.870 -15.694 1.00 79.75 184 PHE A C 1
ATOM 1504 O O . PHE A 1 184 ? -1.316 -0.138 -15.168 1.00 79.75 184 PHE A O 1
ATOM 1511 N N . GLN A 1 185 ? -1.583 1.728 -16.389 1.00 78.38 185 GLN A N 1
ATOM 1512 C CA . GLN A 1 185 ? -3.013 1.557 -16.560 1.00 78.38 185 GLN A CA 1
ATOM 1513 C C . GLN A 1 185 ? -3.349 0.287 -17.343 1.00 78.38 185 GLN A C 1
ATOM 1515 O O . GLN A 1 185 ? -4.136 -0.526 -16.867 1.00 78.38 185 GLN A O 1
ATOM 1520 N N . ARG A 1 186 ? -2.698 0.060 -18.484 1.00 80.44 186 ARG A N 1
ATOM 1521 C CA . ARG A 1 186 ? -2.910 -1.127 -19.324 1.00 80.44 186 ARG A CA 1
ATOM 1522 C C . ARG A 1 186 ? -2.552 -2.428 -18.617 1.00 80.44 186 ARG A C 1
ATOM 1524 O O . ARG A 1 186 ? -3.261 -3.421 -18.775 1.00 80.44 186 ARG A O 1
ATOM 1531 N N . GLU A 1 187 ? -1.465 -2.447 -17.847 1.00 80.69 187 GLU A N 1
ATOM 1532 C CA . GLU A 1 187 ? -1.123 -3.619 -17.036 1.00 80.69 187 GLU A CA 1
ATOM 1533 C C . GLU A 1 187 ? -2.151 -3.817 -15.919 1.00 80.69 187 GLU A C 1
ATOM 1535 O O . GLU A 1 187 ? -2.658 -4.922 -15.755 1.00 80.69 187 GLU A O 1
ATOM 1540 N N . THR A 1 188 ? -2.563 -2.753 -15.223 1.00 78.62 188 THR A N 1
ATOM 1541 C CA . THR A 1 188 ? -3.640 -2.847 -14.222 1.00 78.62 188 THR A CA 1
ATOM 1542 C C . THR A 1 188 ? -4.917 -3.405 -14.838 1.00 78.62 188 THR A C 1
ATOM 1544 O O . THR A 1 188 ? -5.503 -4.316 -14.273 1.00 78.62 188 THR A O 1
ATOM 1547 N N . GLU A 1 189 ? -5.339 -2.915 -16.005 1.00 78.38 189 GLU A N 1
ATOM 1548 C CA . GLU A 1 189 ? -6.524 -3.391 -16.724 1.00 78.38 189 GLU A CA 1
ATOM 1549 C C . GLU A 1 189 ? -6.405 -4.862 -17.136 1.00 78.38 189 GLU A C 1
ATOM 1551 O O . GLU A 1 189 ? -7.384 -5.601 -17.034 1.00 78.38 189 GLU A O 1
ATOM 1556 N N . ARG A 1 190 ? -5.209 -5.324 -17.528 1.00 79.38 190 ARG A N 1
ATOM 1557 C CA . ARG A 1 190 ? -4.959 -6.745 -17.822 1.00 79.38 190 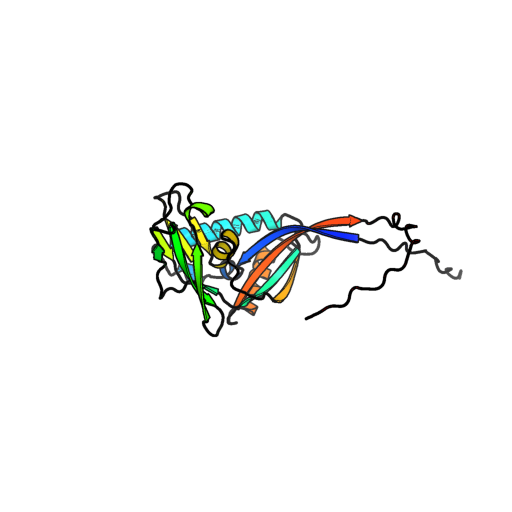ARG A CA 1
ATOM 1558 C C . ARG A 1 190 ? -5.220 -7.635 -16.606 1.00 79.38 190 ARG A C 1
ATOM 1560 O O . ARG A 1 190 ? -5.709 -8.751 -16.771 1.00 79.38 190 ARG A O 1
ATOM 1567 N N . TYR A 1 191 ? -4.914 -7.147 -15.406 1.00 73.19 191 TYR A N 1
ATOM 1568 C CA . TYR A 1 191 ? -5.131 -7.872 -14.150 1.00 73.19 191 TYR A CA 1
ATOM 1569 C C . TYR A 1 191 ? -6.424 -7.456 -13.422 1.00 73.19 191 TYR A C 1
ATOM 1571 O O . TYR A 1 191 ? -6.800 -8.072 -12.420 1.00 73.19 191 TYR A O 1
ATOM 1579 N N . ALA A 1 192 ? -7.159 -6.468 -13.944 1.00 65.06 192 ALA A N 1
ATOM 1580 C CA . ALA A 1 192 ? -8.400 -5.959 -13.378 1.00 65.06 192 ALA A CA 1
ATOM 1581 C C . ALA A 1 192 ? -9.517 -6.994 -13.558 1.00 65.06 192 ALA A C 1
ATOM 1583 O O . ALA A 1 192 ? -10.198 -7.057 -14.576 1.00 65.06 192 ALA A O 1
ATOM 1584 N N . GLY A 1 193 ? -9.705 -7.832 -12.542 1.00 62.06 193 GLY A N 1
ATOM 1585 C CA . GLY A 1 193 ? -10.664 -8.940 -12.568 1.00 62.06 193 GLY A CA 1
ATOM 1586 C C . GLY A 1 193 ? -10.105 -10.230 -11.978 1.00 62.06 193 GLY A C 1
ATOM 1587 O O . GLY A 1 193 ? -10.880 -11.097 -11.579 1.00 62.06 193 GLY A O 1
ATOM 1588 N N . ALA A 1 194 ? -8.782 -10.331 -11.839 1.00 64.81 194 ALA A N 1
ATOM 1589 C CA . ALA A 1 194 ? -8.172 -11.328 -10.979 1.00 64.81 194 ALA A CA 1
ATOM 1590 C C . ALA A 1 194 ? -8.508 -11.023 -9.502 1.00 64.81 194 ALA A C 1
ATOM 1592 O O . ALA A 1 194 ? -8.661 -9.863 -9.092 1.00 64.81 194 ALA A O 1
ATOM 1593 N N . ASP A 1 195 ? -8.619 -12.060 -8.668 1.00 78.56 195 ASP A N 1
ATOM 1594 C CA . ASP A 1 195 ? -8.738 -11.936 -7.204 1.00 78.56 195 ASP A CA 1
ATOM 1595 C C . ASP A 1 195 ? -7.392 -11.557 -6.565 1.00 78.56 195 ASP A C 1
ATOM 1597 O O . ASP A 1 195 ? -6.921 -12.159 -5.599 1.00 78.56 195 ASP A O 1
ATOM 1601 N N . ALA A 1 196 ? -6.779 -10.518 -7.121 1.00 87.31 196 ALA A N 1
ATOM 1602 C CA . ALA A 1 196 ? -5.430 -10.092 -6.833 1.00 87.31 196 ALA A CA 1
ATOM 1603 C C . ALA A 1 196 ? -5.285 -8.576 -6.895 1.00 87.31 196 ALA A C 1
ATOM 1605 O O . ALA A 1 196 ? -6.171 -7.876 -7.393 1.00 87.31 196 ALA A O 1
ATOM 1606 N N . ASP A 1 197 ? -4.169 -8.110 -6.353 1.00 90.75 197 ASP A N 1
ATOM 1607 C CA . ASP A 1 197 ? -3.723 -6.727 -6.425 1.00 90.75 197 ASP A CA 1
ATOM 1608 C C . ASP A 1 197 ? -2.471 -6.654 -7.303 1.00 90.75 197 ASP A C 1
ATOM 1610 O O . ASP A 1 197 ? -1.592 -7.518 -7.205 1.00 90.75 197 ASP A O 1
ATOM 1614 N N . LEU A 1 198 ? -2.379 -5.615 -8.138 1.00 91.12 198 LEU A N 1
ATOM 1615 C CA . LEU A 1 198 ? -1.167 -5.318 -8.891 1.00 91.12 198 LEU A CA 1
ATOM 1616 C C . LEU A 1 198 ? -0.332 -4.281 -8.144 1.00 91.12 198 LEU A C 1
ATOM 1618 O O . LEU A 1 198 ? -0.733 -3.131 -7.965 1.00 91.12 198 LEU A O 1
ATOM 1622 N N . ILE A 1 199 ? 0.855 -4.687 -7.726 1.00 91.88 199 ILE A N 1
ATOM 1623 C CA . ILE A 1 199 ? 1.823 -3.848 -7.034 1.00 91.88 199 ILE A CA 1
ATOM 1624 C C . ILE A 1 199 ? 2.998 -3.583 -7.962 1.00 91.88 199 ILE A C 1
ATOM 1626 O O . ILE A 1 199 ? 3.432 -4.479 -8.677 1.00 91.88 199 ILE A O 1
ATOM 1630 N N . VAL A 1 200 ? 3.549 -2.377 -7.930 1.00 90.50 200 VAL A N 1
ATOM 1631 C CA . VAL A 1 200 ? 4.792 -2.071 -8.638 1.00 90.50 200 VAL A CA 1
ATOM 1632 C C . VAL A 1 200 ? 5.877 -1.772 -7.619 1.00 90.50 200 VAL A C 1
ATOM 1634 O O . VAL A 1 200 ? 5.719 -0.890 -6.774 1.00 90.50 200 VAL A O 1
ATOM 1637 N N . PHE A 1 201 ? 6.982 -2.508 -7.716 1.00 92.00 201 PHE A N 1
ATOM 1638 C CA . PHE A 1 201 ? 8.215 -2.195 -7.007 1.00 92.00 201 PHE A CA 1
ATOM 1639 C C . PHE A 1 201 ? 9.096 -1.334 -7.899 1.00 92.00 201 PHE A C 1
ATOM 1641 O O . PHE A 1 201 ? 9.368 -1.686 -9.046 1.00 92.00 201 PHE A O 1
ATOM 1648 N N . MET A 1 202 ? 9.537 -0.211 -7.356 1.00 90.56 202 MET A N 1
ATOM 1649 C CA . MET A 1 202 ? 10.421 0.749 -7.994 1.00 90.56 202 MET A CA 1
ATOM 1650 C C . MET A 1 202 ? 11.787 0.652 -7.329 1.00 90.56 202 MET A C 1
ATOM 1652 O O . MET A 1 202 ? 11.944 1.079 -6.181 1.00 90.56 202 MET A O 1
ATOM 1656 N N . ASN A 1 203 ? 12.742 0.061 -8.039 1.00 92.56 203 ASN A N 1
ATOM 1657 C CA . ASN A 1 203 ? 14.037 -0.327 -7.500 1.00 92.56 203 ASN A CA 1
ATOM 1658 C C . ASN A 1 203 ? 15.159 0.513 -8.102 1.00 92.56 203 ASN A C 1
ATOM 1660 O O . ASN A 1 203 ? 15.247 0.665 -9.320 1.00 92.56 203 ASN A O 1
ATOM 1664 N N . GLU A 1 204 ? 16.034 1.004 -7.238 1.00 91.12 204 GLU A N 1
ATOM 1665 C CA . GLU A 1 204 ? 17.240 1.733 -7.594 1.00 91.12 204 GLU A CA 1
ATOM 1666 C C . GLU A 1 204 ? 18.452 0.824 -7.389 1.00 91.12 204 GLU A C 1
ATOM 1668 O O . GLU A 1 204 ? 18.637 0.241 -6.315 1.00 91.12 204 GLU A O 1
ATOM 1673 N N . TYR A 1 205 ? 19.276 0.707 -8.429 1.00 90.38 205 TYR A N 1
ATOM 1674 C CA . TYR A 1 205 ? 20.468 -0.129 -8.410 1.00 90.38 205 TYR A CA 1
ATOM 1675 C C . TYR A 1 205 ? 21.724 0.703 -8.615 1.00 90.38 205 TYR A C 1
ATOM 1677 O O . TYR A 1 205 ? 21.829 1.466 -9.575 1.00 90.38 205 TYR A O 1
ATOM 1685 N N . GLN A 1 206 ? 22.719 0.478 -7.763 1.00 90.50 206 GLN A N 1
ATOM 1686 C CA . GLN A 1 206 ? 24.076 0.937 -8.003 1.00 90.50 206 GLN A CA 1
ATOM 1687 C C . GLN A 1 206 ? 24.836 -0.147 -8.761 1.00 90.50 206 GLN A C 1
ATOM 1689 O O . GLN A 1 206 ? 24.991 -1.266 -8.277 1.00 90.50 206 GLN A O 1
ATOM 1694 N N . VAL A 1 207 ? 25.318 0.184 -9.958 1.00 88.88 207 VAL A N 1
ATOM 1695 C CA . VAL A 1 207 ? 26.082 -0.750 -10.790 1.00 88.88 207 VAL A CA 1
ATOM 1696 C C . VAL A 1 207 ? 27.567 -0.427 -10.690 1.00 88.88 207 VAL A C 1
ATOM 1698 O O . VAL A 1 207 ? 27.985 0.701 -10.950 1.00 88.88 207 VAL A O 1
ATOM 1701 N N . SER A 1 208 ? 28.374 -1.426 -10.343 1.00 91.12 208 SER A N 1
ATOM 1702 C CA . SER A 1 208 ? 29.829 -1.319 -10.270 1.00 91.12 208 SER A CA 1
ATOM 1703 C C . SER A 1 208 ? 30.502 -2.402 -11.111 1.00 91.12 208 SER A C 1
ATOM 1705 O O . SER A 1 208 ? 29.987 -3.508 -11.300 1.00 91.12 208 SER A O 1
ATOM 1707 N N . LYS A 1 209 ? 31.666 -2.070 -11.674 1.00 88.81 209 LYS A N 1
ATOM 1708 C CA . LYS A 1 209 ? 32.507 -3.034 -12.379 1.00 88.81 209 LYS A CA 1
ATOM 1709 C C . LYS A 1 209 ? 33.371 -3.753 -11.348 1.00 88.81 209 LYS A C 1
ATOM 1711 O O . LYS A 1 209 ? 34.100 -3.105 -10.603 1.00 88.81 209 LYS A O 1
ATOM 1716 N N . GLN A 1 210 ? 33.319 -5.078 -11.333 1.00 77.81 210 GLN A N 1
ATOM 1717 C CA . GLN A 1 210 ? 34.239 -5.883 -10.548 1.00 77.81 210 GLN A CA 1
ATOM 1718 C C . GLN A 1 210 ? 35.494 -6.130 -11.389 1.00 77.81 210 GLN A C 1
ATOM 1720 O O . GLN A 1 210 ? 35.470 -6.881 -12.370 1.00 77.81 210 GLN A O 1
ATOM 1725 N N . ASP A 1 211 ? 36.589 -5.463 -11.030 1.00 68.06 211 ASP A N 1
ATOM 1726 C CA . ASP A 1 211 ? 37.885 -5.738 -11.637 1.00 68.06 211 ASP A CA 1
ATOM 1727 C C . ASP A 1 211 ? 38.386 -7.097 -11.131 1.00 68.06 211 ASP A C 1
ATOM 1729 O O . ASP A 1 211 ? 38.424 -7.376 -9.931 1.00 68.06 211 ASP A O 1
ATOM 1733 N N . ALA A 1 212 ? 38.726 -7.984 -12.065 1.00 53.59 212 ALA A N 1
ATOM 1734 C CA . ALA A 1 212 ? 39.182 -9.333 -11.770 1.00 53.59 212 ALA A CA 1
ATOM 1735 C C . ALA A 1 212 ? 40.624 -9.306 -11.237 1.00 53.59 212 ALA A C 1
ATOM 1737 O O . ALA A 1 212 ? 41.545 -9.629 -11.976 1.00 53.59 212 ALA A O 1
ATOM 1738 N N . LEU A 1 213 ? 40.839 -8.888 -9.984 1.00 51.28 213 LEU A N 1
ATOM 1739 C CA . LEU A 1 213 ? 42.135 -8.980 -9.296 1.00 51.28 213 LEU A CA 1
ATOM 1740 C C . LEU A 1 213 ? 41.990 -8.854 -7.768 1.00 51.28 213 LEU A C 1
ATOM 1742 O O . LEU A 1 213 ? 42.428 -7.887 -7.157 1.00 51.28 213 LEU A O 1
ATOM 1746 N N . SER A 1 214 ? 41.407 -9.879 -7.145 1.00 43.16 214 SER A N 1
ATOM 1747 C CA . SER A 1 214 ? 41.681 -10.255 -5.748 1.00 43.16 214 SER A CA 1
ATOM 1748 C C . SER A 1 214 ? 41.023 -11.596 -5.430 1.00 43.16 214 SER A C 1
ATOM 1750 O O . SER A 1 214 ? 39.994 -11.651 -4.779 1.00 43.16 214 SER A O 1
ATOM 1752 N N . ASN A 1 215 ? 41.581 -12.685 -5.956 1.00 40.66 215 ASN A N 1
ATOM 1753 C CA . ASN A 1 215 ? 41.488 -14.024 -5.360 1.00 40.66 215 ASN A CA 1
ATOM 1754 C C . ASN A 1 215 ? 42.547 -14.903 -6.030 1.00 40.66 215 ASN A C 1
ATOM 1756 O O . ASN A 1 215 ? 42.258 -15.796 -6.822 1.00 40.66 215 ASN A O 1
ATOM 1760 N N . ALA A 1 216 ? 43.806 -14.586 -5.745 1.00 40.16 216 ALA A N 1
ATOM 1761 C CA . ALA A 1 216 ? 44.881 -15.552 -5.845 1.00 40.16 216 ALA A CA 1
ATOM 1762 C C . ALA A 1 216 ? 45.435 -15.735 -4.430 1.00 40.16 216 ALA A C 1
ATOM 1764 O O . ALA A 1 216 ? 45.914 -14.777 -3.824 1.00 40.16 216 ALA A O 1
ATOM 1765 N N . THR A 1 217 ? 45.357 -16.982 -3.960 1.00 36.84 217 THR A N 1
ATOM 1766 C CA . THR A 1 217 ? 46.057 -17.573 -2.807 1.00 36.84 217 THR A CA 1
ATOM 1767 C C . THR A 1 217 ? 45.687 -17.080 -1.408 1.00 36.84 217 THR A C 1
ATOM 1769 O O . THR A 1 217 ? 46.400 -16.275 -0.829 1.00 36.84 217 THR A O 1
ATOM 1772 N N . GLU A 1 218 ? 44.664 -17.707 -0.825 1.00 37.16 218 GLU A N 1
ATOM 1773 C CA . GLU A 1 218 ? 44.814 -18.416 0.457 1.00 37.16 218 GLU A CA 1
ATOM 1774 C C . GLU A 1 218 ? 44.082 -19.760 0.326 1.00 37.16 218 GLU A C 1
ATOM 1776 O O . GLU A 1 218 ? 42.897 -19.879 0.615 1.00 37.16 218 GLU A O 1
ATOM 1781 N N . ASP A 1 219 ? 44.789 -20.760 -0.200 1.00 38.97 219 ASP A N 1
ATOM 1782 C CA . ASP A 1 219 ? 44.440 -22.167 -0.018 1.00 38.97 219 ASP A CA 1
ATOM 1783 C C . ASP A 1 219 ? 45.748 -22.883 0.333 1.00 38.97 219 ASP A C 1
ATOM 1785 O O . ASP A 1 219 ? 46.641 -22.979 -0.506 1.00 38.97 219 ASP A O 1
ATOM 1789 N N . ASP A 1 220 ? 45.913 -23.186 1.622 1.00 40.03 220 ASP A N 1
ATOM 1790 C CA . ASP A 1 220 ? 46.625 -24.356 2.153 1.00 40.03 220 ASP A CA 1
ATOM 1791 C C . ASP A 1 220 ? 46.692 -24.261 3.691 1.00 40.03 220 ASP A C 1
ATOM 1793 O O . ASP A 1 220 ? 47.628 -23.715 4.274 1.00 40.03 220 ASP A O 1
ATOM 1797 N N . SER A 1 221 ? 45.685 -24.805 4.383 1.00 36.50 221 SER A N 1
ATOM 1798 C CA . SER A 1 221 ? 45.930 -25.721 5.512 1.00 36.50 221 SER A CA 1
ATOM 1799 C C . SER A 1 221 ? 44.645 -26.364 6.054 1.00 36.50 221 SER A C 1
ATOM 1801 O O . SER A 1 221 ? 43.769 -25.727 6.624 1.00 36.50 221 SER A O 1
ATOM 1803 N N . GLU A 1 222 ? 44.636 -27.691 5.914 1.00 36.19 222 GLU A N 1
ATOM 1804 C CA . GLU A 1 222 ? 44.150 -28.681 6.883 1.00 36.19 222 GLU A CA 1
ATOM 1805 C C . GLU A 1 222 ? 42.636 -28.893 7.071 1.00 36.19 222 GLU A C 1
ATOM 1807 O O . GLU A 1 222 ? 41.975 -28.379 7.968 1.00 36.19 222 GLU A O 1
ATOM 1812 N N . ASN A 1 223 ? 42.140 -29.847 6.273 1.00 44.16 223 ASN A N 1
ATOM 1813 C CA . ASN A 1 223 ? 41.394 -31.033 6.716 1.00 44.16 223 ASN A CA 1
ATOM 1814 C C . ASN A 1 223 ? 40.881 -31.012 8.172 1.00 44.16 223 ASN A C 1
ATOM 1816 O O . ASN A 1 223 ? 41.596 -31.366 9.110 1.00 44.16 223 ASN A O 1
ATOM 1820 N N . SER A 1 224 ? 39.583 -30.777 8.342 1.00 37.31 224 SER A N 1
ATOM 1821 C CA . SER A 1 224 ? 38.826 -31.271 9.496 1.00 37.31 224 SER A CA 1
ATOM 1822 C C . SER A 1 224 ? 37.475 -31.817 9.017 1.00 37.31 224 SER A C 1
ATOM 1824 O O . SER A 1 224 ? 36.806 -31.159 8.219 1.00 37.31 224 SER A O 1
ATOM 1826 N N . PRO A 1 225 ? 37.068 -33.031 9.436 1.00 45.06 225 PRO A N 1
ATOM 1827 C CA . PRO A 1 225 ? 35.840 -33.656 8.956 1.00 45.06 225 PRO A CA 1
ATOM 1828 C C . PRO A 1 225 ? 34.601 -32.974 9.565 1.00 45.06 225 PRO A C 1
ATOM 1830 O O . PRO A 1 225 ? 34.689 -32.383 10.645 1.00 45.06 225 PRO A O 1
ATOM 1833 N N . PRO A 1 226 ? 33.428 -33.068 8.913 1.00 41.59 226 PRO A N 1
ATOM 1834 C CA . PRO A 1 226 ? 32.229 -32.381 9.373 1.00 41.59 226 PRO A CA 1
ATOM 1835 C C . PRO A 1 226 ? 31.688 -33.014 10.667 1.00 41.59 226 PRO A C 1
ATOM 1837 O O . PRO A 1 226 ? 31.674 -34.245 10.792 1.00 41.59 226 PRO A O 1
ATOM 1840 N N . PRO A 1 227 ? 31.189 -32.214 11.628 1.00 36.34 227 PRO A N 1
ATOM 1841 C CA . PRO A 1 227 ? 30.516 -32.748 12.798 1.00 36.34 227 PRO A CA 1
ATOM 1842 C C . PRO A 1 227 ? 29.150 -33.317 12.398 1.00 36.34 227 PRO A C 1
ATOM 1844 O O . PRO A 1 227 ? 28.360 -32.699 11.685 1.00 36.34 227 PRO A O 1
ATOM 1847 N N . SER A 1 228 ? 28.881 -34.529 12.877 1.00 44.09 228 SER A N 1
ATOM 1848 C CA . SER A 1 228 ? 27.627 -35.254 12.699 1.00 44.09 228 SER A CA 1
ATO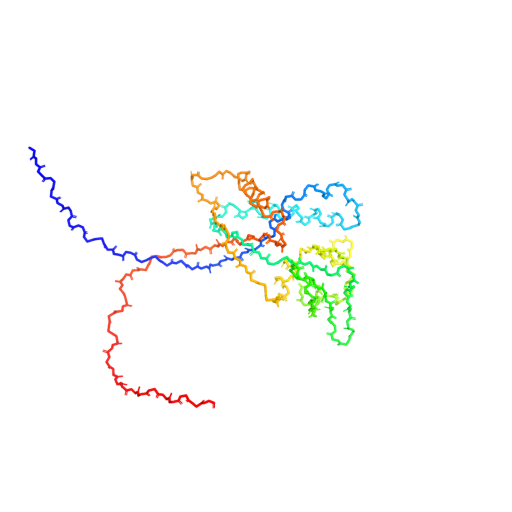M 1849 C C . SER A 1 228 ? 26.428 -34.467 13.236 1.00 44.09 228 SER A C 1
ATOM 1851 O O . SER A 1 228 ? 26.380 -34.151 14.427 1.00 44.09 228 SER A O 1
ATOM 1853 N N . LEU A 1 229 ? 25.428 -34.243 12.383 1.00 38.16 229 LEU A N 1
ATOM 1854 C CA . LEU A 1 229 ? 24.085 -33.830 12.784 1.00 38.16 229 LEU A CA 1
ATOM 1855 C C . LEU A 1 229 ? 23.441 -34.942 13.629 1.00 38.16 229 LEU A C 1
ATOM 1857 O O . LEU A 1 229 ? 23.229 -36.056 13.148 1.00 38.16 229 LEU A O 1
ATOM 1861 N N . ARG A 1 230 ? 23.133 -34.639 14.893 1.00 34.19 230 ARG A N 1
ATOM 1862 C CA . ARG A 1 230 ? 22.129 -35.373 15.671 1.00 34.19 230 ARG A CA 1
ATOM 1863 C C . ARG A 1 230 ? 20.812 -34.602 15.593 1.00 34.19 230 ARG A C 1
ATOM 1865 O O . ARG A 1 230 ? 20.827 -33.380 15.716 1.00 34.19 230 ARG A O 1
ATOM 1872 N N . TYR A 1 231 ? 19.745 -35.360 15.341 1.00 44.88 231 TYR A N 1
ATOM 1873 C CA . TYR A 1 231 ? 18.336 -34.960 15.376 1.00 44.88 231 TYR A CA 1
ATOM 1874 C C . TYR A 1 231 ? 17.953 -34.249 16.674 1.00 44.88 231 TYR A C 1
ATOM 1876 O O . TYR A 1 231 ? 18.487 -34.653 17.735 1.00 44.88 231 TYR A O 1
#

pLDDT: mean 79.16, std 18.48, range [34.19, 97.94]

Radius of gyration: 24.87 Å; chains: 1; bounding box: 66×55×81 Å

Sequence (231 aa):
MEALKPVNGHVEKTHWHADLIGSGMFWCDLLVDERFSAELGILSQYIVDYRANLKNEMTHRLEDNLLFLFCHREKVRFDIYKRPSYNFFTKKTKFHFVVGKERRKVSASVNLKSYFFEDMANPKILYDSKFVTLVKNEKDNMTLSVHDFLSEVGIELGLESEVVGMGTSSSPYYGDMAFHLDCFQRETERYAGADADLIVFMNEYQVSKQDALSNATEDDSENSPPPSLRY

Foldseek 3Di:
DDDDDDPPDPPPPWDKDKDFPDKDKDFLLLLADPPLVPDDDPCSVVSVVVSVVVLVVVQVLLVDWWKKFKWKKWDKWWDPVDDWDADPVVLWIKTWMQTHPVRDIDIDTFQCCVQQNVPDSDFDWDGDGFKIWGDDDPPRIDMDGPVRVCVSRVPDPVMDIDGPDMDTSDDPPADDPVRVSVVSNVVCVVCVPPSITIMMMITDIDMDIDDPDPDDDDDDDDDDDDDDDDD